Protein AF-A0A397UEA9-F1 (afdb_monomer_lite)

Sequence (212 aa):
MEQSDQQGSHPNKKVDQNKTNSEQIMGIEKKILITALLLIITIARYKSVIKINTNCSELVRIIEQDAEIKGDPNKYKDPTCKLCRKEVDDQQHWMICPENEVSLKEVTEATLNEVEKKTECQMVMVGTYQKKVYETYIAKKLPLMIITEEVKYPTIRLRDAIQYTPLLHNKLMENIRKQIWLKNRAEIKKKEGATPISNQITKPPVEKKKQS

Structure (mmCIF, N/CA/C/O backbone):
data_AF-A0A397UEA9-F1
#
_entry.id   AF-A0A397UEA9-F1
#
loop_
_atom_site.group_PDB
_atom_site.id
_atom_site.type_symbol
_atom_site.label_atom_id
_atom_site.label_alt_id
_atom_site.label_comp_id
_atom_site.label_asym_id
_atom_site.label_entity_id
_atom_site.label_seq_id
_atom_site.pdbx_PDB_ins_code
_atom_site.Cartn_x
_atom_site.Cartn_y
_atom_site.Cartn_z
_atom_site.occupancy
_atom_site.B_iso_or_equiv
_atom_site.auth_seq_id
_atom_site.auth_comp_id
_atom_site.auth_asym_id
_atom_site.auth_atom_id
_atom_site.pdbx_PDB_model_num
ATOM 1 N N . MET A 1 1 ? 31.983 -46.059 -87.970 1.00 41.59 1 MET A N 1
ATOM 2 C CA . MET A 1 1 ? 33.228 -45.458 -87.451 1.00 41.59 1 MET A CA 1
ATOM 3 C C . MET A 1 1 ? 32.997 -43.961 -87.386 1.00 41.59 1 MET A C 1
ATOM 5 O O . MET A 1 1 ? 32.637 -43.415 -88.413 1.00 41.59 1 MET A O 1
ATOM 9 N N . GLU A 1 2 ? 33.048 -43.242 -86.275 1.00 43.94 2 GLU A N 1
ATOM 10 C CA . GLU A 1 2 ? 33.304 -43.525 -84.860 1.00 43.94 2 GLU A CA 1
ATOM 11 C C . GLU A 1 2 ? 32.519 -42.444 -84.091 1.00 43.94 2 GLU A C 1
ATOM 13 O O . GLU A 1 2 ? 32.627 -41.260 -84.405 1.00 43.94 2 GLU A O 1
ATOM 18 N N . GLN A 1 3 ? 31.664 -42.855 -83.151 1.00 46.12 3 GLN A N 1
ATOM 19 C CA . GLN A 1 3 ? 31.036 -41.962 -82.177 1.00 46.12 3 GLN A CA 1
ATOM 20 C C . GLN A 1 3 ? 31.995 -41.861 -80.991 1.00 46.12 3 GLN A C 1
ATOM 22 O O . GLN A 1 3 ? 32.270 -42.864 -80.338 1.00 46.12 3 GLN A O 1
ATOM 27 N N . SER A 1 4 ? 32.535 -40.667 -80.754 1.00 54.81 4 SER A N 1
ATOM 28 C CA . SER A 1 4 ? 33.431 -40.396 -79.631 1.00 54.81 4 SER A CA 1
ATOM 29 C C . SER A 1 4 ? 32.623 -39.900 -78.437 1.00 54.81 4 SER A C 1
ATOM 31 O O . SER A 1 4 ? 32.216 -38.739 -78.383 1.00 54.81 4 SER A O 1
ATOM 33 N N . ASP A 1 5 ? 32.408 -40.802 -77.484 1.00 53.06 5 ASP A N 1
ATOM 34 C CA . ASP A 1 5 ? 31.843 -40.532 -76.167 1.00 53.06 5 ASP A CA 1
ATOM 35 C C . ASP A 1 5 ? 32.794 -39.653 -75.336 1.00 53.06 5 ASP A C 1
ATOM 37 O O . ASP A 1 5 ? 33.881 -40.076 -74.939 1.00 53.06 5 ASP A O 1
ATOM 41 N N . GLN A 1 6 ? 32.380 -38.421 -75.027 1.00 53.88 6 GLN A N 1
ATOM 42 C CA . GLN A 1 6 ? 33.025 -37.594 -74.004 1.00 53.88 6 GLN A CA 1
ATOM 43 C C . GLN A 1 6 ? 32.300 -37.770 -72.665 1.00 53.88 6 GLN A C 1
ATOM 45 O O . GLN A 1 6 ? 31.307 -37.107 -72.368 1.00 53.88 6 GLN A O 1
ATOM 50 N N . GLN A 1 7 ? 32.828 -38.671 -71.833 1.00 50.34 7 GLN A N 1
ATOM 51 C CA . GLN A 1 7 ? 32.475 -38.790 -70.419 1.00 50.34 7 GLN A CA 1
ATOM 52 C C . GLN A 1 7 ? 32.978 -37.565 -69.638 1.00 50.34 7 GLN A C 1
ATOM 54 O O . GLN A 1 7 ? 34.162 -37.432 -69.330 1.00 50.34 7 GLN A O 1
ATOM 59 N N . GLY A 1 8 ? 32.055 -36.670 -69.285 1.00 52.97 8 GLY A N 1
ATOM 60 C CA . GLY A 1 8 ? 32.284 -35.593 -68.326 1.00 52.97 8 GLY A CA 1
ATOM 61 C C . GLY A 1 8 ? 32.380 -36.135 -66.898 1.00 52.97 8 GLY A C 1
ATOM 62 O O . GLY A 1 8 ? 31.377 -36.490 -66.283 1.00 52.97 8 GLY A O 1
ATOM 63 N N . SER A 1 9 ? 33.596 -36.185 -66.358 1.00 60.47 9 SER A N 1
ATOM 64 C CA . SER A 1 9 ? 33.876 -36.481 -64.950 1.00 60.47 9 SER A CA 1
ATOM 65 C C . SER A 1 9 ? 33.345 -35.355 -64.050 1.00 60.47 9 SER A C 1
ATOM 67 O O . SER A 1 9 ? 33.966 -34.297 -63.936 1.00 60.47 9 SER A O 1
ATOM 69 N N . HIS A 1 10 ? 32.220 -35.583 -63.367 1.00 61.12 10 HIS A N 1
ATOM 70 C CA . HIS A 1 10 ? 31.754 -34.705 -62.293 1.00 61.12 10 HIS A CA 1
ATOM 71 C C . HIS A 1 10 ? 32.684 -34.816 -61.068 1.00 61.12 10 HIS A C 1
ATOM 73 O O . HIS A 1 10 ? 32.804 -35.902 -60.494 1.00 61.12 10 HIS A O 1
ATOM 79 N N . PRO A 1 11 ? 33.320 -33.719 -60.610 1.00 60.94 11 PRO A N 1
ATOM 80 C CA . PRO A 1 11 ? 34.104 -33.743 -59.387 1.00 60.94 11 PRO A CA 1
ATOM 81 C C . PRO A 1 11 ? 33.160 -33.938 -58.200 1.00 60.94 11 PRO A C 1
ATOM 83 O O . PRO A 1 11 ? 32.315 -33.092 -57.896 1.00 60.94 11 PRO A O 1
ATOM 86 N N . ASN A 1 12 ? 33.315 -35.076 -57.530 1.00 57.53 12 ASN A N 1
ATOM 87 C CA . ASN A 1 12 ? 32.620 -35.427 -56.302 1.00 57.53 12 ASN A CA 1
ATOM 88 C C . ASN A 1 12 ? 33.094 -34.487 -55.177 1.00 57.53 12 ASN A C 1
ATOM 90 O O . ASN A 1 12 ? 33.999 -34.811 -54.409 1.00 57.53 12 ASN A O 1
ATOM 94 N N . LYS A 1 13 ? 32.515 -33.281 -55.109 1.00 59.28 13 LYS A N 1
ATOM 95 C CA . LYS A 1 13 ? 32.666 -32.335 -53.996 1.00 59.28 13 LYS A CA 1
ATOM 96 C C . LYS A 1 13 ? 31.942 -32.900 -52.768 1.00 59.28 13 LYS A C 1
ATOM 98 O O . LYS A 1 13 ? 30.919 -32.378 -52.336 1.00 59.28 13 LYS A O 1
ATOM 103 N N . LYS A 1 14 ? 32.516 -33.937 -52.153 1.00 58.50 14 LYS A N 1
ATOM 104 C CA . LYS A 1 14 ? 32.340 -34.208 -50.719 1.00 58.50 14 LYS A CA 1
ATOM 105 C C . LYS A 1 14 ? 33.095 -33.123 -49.947 1.00 58.50 14 LYS A C 1
ATOM 107 O O . LYS A 1 14 ? 34.129 -33.374 -49.344 1.00 58.50 14 LYS A O 1
ATOM 112 N N . VAL A 1 15 ? 32.627 -31.883 -50.066 1.00 59.81 15 VAL A N 1
ATOM 113 C CA . VAL A 1 15 ? 33.075 -30.783 -49.214 1.00 59.81 15 VAL A CA 1
ATOM 114 C C . VAL A 1 15 ? 32.528 -31.076 -47.823 1.00 59.81 15 VAL A C 1
ATOM 116 O O . VAL A 1 15 ? 31.327 -31.286 -47.672 1.00 59.81 15 VAL A O 1
ATOM 119 N N . ASP A 1 16 ? 33.446 -31.151 -46.861 1.00 60.69 16 ASP A N 1
ATOM 120 C CA . ASP A 1 16 ? 33.313 -31.431 -45.427 1.00 60.69 16 ASP A CA 1
ATOM 121 C C . ASP A 1 16 ? 31.999 -30.987 -44.759 1.00 60.69 16 ASP A C 1
ATOM 123 O O . ASP A 1 16 ? 31.949 -30.043 -43.968 1.00 60.69 16 ASP A O 1
ATOM 127 N N . GLN A 1 17 ? 30.927 -31.742 -44.989 1.00 58.47 17 GLN A N 1
ATOM 128 C CA . GLN A 1 17 ? 29.632 -31.560 -44.329 1.00 58.47 17 GLN A CA 1
ATOM 129 C C . GLN A 1 17 ? 29.757 -31.706 -42.797 1.00 58.47 17 GLN A C 1
ATOM 131 O O . GLN A 1 17 ? 29.025 -31.082 -42.030 1.00 58.47 17 GLN A O 1
ATOM 136 N N . ASN A 1 18 ? 30.771 -32.450 -42.341 1.00 59.56 18 ASN A N 1
ATOM 137 C CA . ASN A 1 18 ? 31.118 -32.604 -40.929 1.00 59.56 18 ASN A CA 1
ATOM 138 C C . ASN A 1 18 ? 31.675 -31.318 -40.296 1.00 59.56 18 ASN A C 1
ATOM 140 O O . ASN A 1 18 ? 31.461 -31.085 -39.106 1.00 59.56 18 ASN A O 1
ATOM 144 N N . LYS A 1 19 ? 32.356 -30.460 -41.069 1.00 63.75 19 LYS A N 1
ATOM 145 C CA . LYS A 1 19 ? 32.923 -29.207 -40.550 1.00 63.75 19 LYS A CA 1
ATOM 146 C C . LYS A 1 19 ? 31.830 -28.163 -40.312 1.00 63.75 19 LYS A C 1
ATOM 148 O O . LYS A 1 19 ? 31.821 -27.515 -39.270 1.00 63.75 19 LYS A O 1
ATOM 153 N N . THR A 1 20 ? 30.854 -28.082 -41.217 1.00 68.56 20 THR A N 1
ATOM 154 C CA . THR A 1 20 ? 29.714 -27.157 -41.100 1.00 68.56 20 THR A CA 1
ATOM 155 C C . THR A 1 20 ? 28.807 -27.502 -39.915 1.00 68.56 20 THR A C 1
ATOM 157 O O . THR A 1 20 ? 28.346 -26.600 -39.216 1.00 68.56 20 THR A O 1
ATOM 160 N N . ASN A 1 21 ? 28.602 -28.791 -39.625 1.00 73.12 21 ASN A N 1
ATOM 161 C CA . ASN A 1 21 ? 27.789 -29.215 -38.482 1.00 73.12 21 ASN A CA 1
ATOM 162 C C . ASN A 1 21 ? 28.447 -28.865 -37.135 1.00 73.12 21 ASN A C 1
ATOM 164 O O . ASN A 1 21 ? 27.761 -28.426 -36.216 1.00 73.12 21 ASN A O 1
ATOM 168 N N . SER A 1 22 ? 29.773 -28.995 -37.025 1.00 73.31 22 SER A N 1
ATOM 169 C CA . SER A 1 22 ? 30.516 -28.649 -35.802 1.00 73.31 22 SER A CA 1
ATOM 170 C C . SER A 1 22 ? 30.438 -27.151 -35.473 1.00 73.31 22 SER A C 1
ATOM 172 O O . SER A 1 22 ? 30.159 -26.764 -34.337 1.00 73.31 22 SER A O 1
ATOM 174 N N . GLU A 1 23 ? 30.587 -26.286 -36.482 1.00 76.31 23 GLU A N 1
ATOM 175 C CA . GLU A 1 23 ? 30.475 -24.831 -36.308 1.00 76.31 23 GLU A CA 1
ATOM 176 C C . GLU A 1 23 ? 29.053 -24.399 -35.908 1.00 76.31 23 GLU A C 1
ATOM 178 O O . GLU A 1 23 ? 28.882 -23.515 -35.061 1.00 76.31 23 GLU A O 1
ATOM 183 N N . GLN A 1 24 ? 28.025 -25.053 -36.459 1.00 80.31 24 GLN A N 1
ATOM 184 C CA . GLN A 1 24 ? 26.631 -24.806 -36.078 1.00 80.31 24 GLN A CA 1
ATOM 185 C C . GLN A 1 24 ? 26.337 -25.238 -34.635 1.00 80.31 24 GLN A C 1
ATOM 187 O O . GLN A 1 24 ? 25.683 -24.489 -33.903 1.00 80.31 24 GLN A O 1
ATOM 192 N N . ILE A 1 25 ? 26.856 -26.392 -34.203 1.00 80.69 25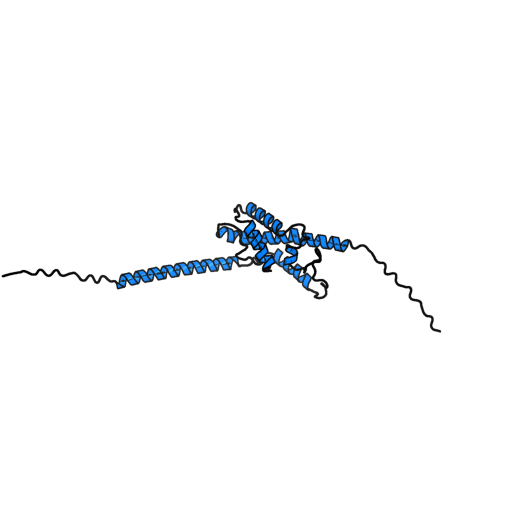 ILE A N 1
ATOM 193 C CA . ILE A 1 25 ? 26.700 -26.892 -32.828 1.00 80.69 25 ILE A CA 1
ATOM 194 C C . ILE A 1 25 ? 27.357 -25.931 -31.828 1.00 80.69 25 ILE A C 1
ATOM 196 O O . ILE A 1 25 ? 26.686 -25.475 -30.900 1.00 80.69 25 ILE A O 1
ATOM 200 N N . MET A 1 26 ? 28.604 -25.509 -32.072 1.00 80.00 26 MET A N 1
ATOM 201 C CA . MET A 1 26 ? 29.284 -24.522 -31.214 1.00 80.00 26 MET A CA 1
ATOM 202 C C . MET A 1 26 ? 28.526 -23.186 -31.140 1.00 80.00 26 MET A C 1
ATOM 204 O O . MET A 1 26 ? 28.483 -22.533 -30.092 1.00 80.00 26 MET A O 1
ATOM 208 N N . GLY A 1 27 ? 27.897 -22.765 -32.242 1.00 86.88 27 GLY A N 1
ATOM 209 C CA . GLY A 1 27 ? 27.059 -21.566 -32.275 1.00 86.88 27 GLY A CA 1
ATOM 210 C C . GLY A 1 27 ? 25.820 -21.667 -31.378 1.00 86.88 27 GLY A C 1
ATOM 211 O O . GLY A 1 27 ? 25.454 -20.686 -30.722 1.00 86.88 27 GLY A O 1
ATOM 212 N N . ILE A 1 28 ? 25.188 -22.842 -31.321 1.00 88.38 28 ILE A N 1
ATOM 213 C CA . ILE A 1 28 ? 24.027 -23.112 -30.460 1.00 88.38 28 ILE A CA 1
ATOM 214 C C . ILE A 1 28 ? 24.453 -23.158 -28.989 1.00 88.38 28 ILE A C 1
ATOM 216 O O . ILE A 1 28 ? 23.845 -22.477 -28.161 1.00 88.38 28 ILE A O 1
ATOM 220 N N . GLU A 1 29 ? 25.533 -23.871 -28.668 1.00 87.06 29 GLU A N 1
ATOM 221 C CA . GLU A 1 29 ? 26.063 -23.971 -27.300 1.00 87.06 29 GLU A CA 1
ATOM 222 C C . GLU A 1 29 ? 26.432 -22.598 -26.729 1.00 87.06 29 GLU A C 1
ATOM 224 O O . GLU A 1 29 ? 26.052 -22.259 -25.604 1.00 87.06 29 GLU A O 1
ATOM 229 N N . LYS A 1 30 ? 27.086 -21.747 -27.532 1.00 89.06 30 LYS A N 1
ATOM 230 C CA . LYS A 1 30 ? 27.430 -20.379 -27.125 1.00 89.06 30 LYS A CA 1
ATOM 231 C C . LYS A 1 30 ? 26.189 -19.533 -26.832 1.00 89.06 30 LYS A C 1
ATOM 233 O O . LYS A 1 30 ? 26.191 -18.769 -25.866 1.00 89.06 30 LYS A O 1
ATOM 238 N N . LYS A 1 31 ? 25.121 -19.665 -27.630 1.00 89.44 31 LYS A N 1
ATOM 239 C CA . LYS A 1 31 ? 23.850 -18.961 -27.380 1.00 89.44 31 LYS A CA 1
ATOM 240 C C . LYS A 1 31 ? 23.198 -19.432 -26.080 1.00 89.44 31 LYS A C 1
ATOM 242 O O . LYS A 1 31 ? 22.802 -18.589 -25.280 1.00 89.44 31 LYS A O 1
ATOM 247 N N . ILE A 1 32 ? 23.153 -20.745 -25.839 1.00 89.12 32 ILE A N 1
ATOM 248 C CA . ILE A 1 32 ? 22.613 -21.325 -24.599 1.00 89.12 32 ILE A CA 1
ATOM 249 C C . ILE A 1 32 ? 23.387 -20.806 -23.381 1.00 89.12 32 ILE A C 1
ATOM 251 O O . ILE A 1 32 ? 22.775 -20.355 -22.411 1.00 89.12 32 ILE A O 1
ATOM 255 N N . LEU A 1 33 ? 24.723 -20.795 -23.450 1.00 88.88 33 LEU A N 1
ATOM 256 C CA . LEU A 1 33 ? 25.578 -20.316 -22.364 1.00 88.88 33 LEU A CA 1
ATOM 257 C C . LEU A 1 33 ? 25.334 -18.831 -22.053 1.00 88.88 33 LEU A C 1
ATOM 259 O O . LEU A 1 33 ? 25.195 -18.460 -20.887 1.00 88.88 33 LEU A O 1
ATOM 263 N N . ILE A 1 34 ? 25.240 -17.982 -23.085 1.00 89.56 34 ILE A N 1
ATOM 264 C CA . ILE A 1 34 ? 24.955 -16.547 -22.923 1.00 89.56 34 ILE A CA 1
ATOM 265 C C . ILE A 1 34 ? 23.585 -16.343 -22.266 1.00 89.56 34 ILE A C 1
ATOM 267 O O . ILE A 1 34 ? 23.472 -15.565 -21.317 1.00 89.56 34 ILE A O 1
ATOM 271 N N . THR A 1 35 ? 22.552 -17.058 -22.718 1.00 87.56 35 THR A N 1
ATOM 272 C CA . THR A 1 35 ? 21.207 -16.967 -22.131 1.00 87.56 35 THR A CA 1
ATOM 273 C C . THR A 1 35 ? 21.195 -17.418 -20.669 1.00 87.56 35 THR A C 1
ATOM 275 O O . THR A 1 35 ? 20.612 -16.731 -19.828 1.00 87.56 35 THR A O 1
ATOM 278 N N . ALA A 1 36 ? 21.882 -18.514 -20.334 1.00 87.00 36 ALA A N 1
ATOM 279 C CA . ALA A 1 36 ? 22.000 -18.993 -18.957 1.00 87.00 36 ALA A CA 1
ATOM 280 C C . ALA A 1 36 ? 22.731 -17.984 -18.052 1.00 87.00 36 ALA A C 1
ATOM 282 O O . ALA A 1 36 ? 22.268 -17.698 -16.948 1.00 87.00 36 ALA A O 1
ATOM 283 N N . LEU A 1 37 ? 23.821 -17.376 -18.533 1.00 88.06 37 LEU A N 1
ATOM 284 C CA . LEU A 1 37 ? 24.551 -16.321 -17.818 1.00 88.06 37 LEU A CA 1
ATOM 285 C C . LEU A 1 37 ? 23.676 -15.093 -17.549 1.00 88.06 37 LEU A C 1
ATOM 287 O O . LEU A 1 37 ? 23.660 -14.584 -16.427 1.00 88.06 37 LEU A O 1
ATOM 291 N N . LEU A 1 38 ? 22.907 -14.639 -18.542 1.00 85.81 38 LEU A N 1
ATOM 292 C CA . LEU A 1 38 ? 21.974 -13.522 -18.371 1.00 85.81 38 LEU A CA 1
ATOM 293 C C . LEU A 1 38 ? 20.873 -13.849 -17.353 1.00 85.81 38 LEU A C 1
ATOM 295 O O . LEU A 1 38 ? 20.526 -12.991 -16.535 1.00 85.81 38 LEU A O 1
ATOM 299 N N . LEU A 1 39 ? 20.369 -15.087 -17.346 1.00 82.38 39 LEU A N 1
ATOM 300 C CA . LEU A 1 39 ? 19.400 -15.555 -16.354 1.00 82.38 39 LEU A CA 1
ATOM 301 C C . LEU A 1 39 ? 20.004 -15.555 -14.941 1.00 82.38 39 LEU A C 1
ATOM 303 O O . LEU A 1 39 ? 19.397 -15.015 -14.017 1.00 82.38 39 LEU A O 1
ATOM 307 N N . ILE A 1 40 ? 21.222 -16.084 -14.773 1.00 79.06 40 ILE A N 1
ATOM 308 C CA . ILE A 1 40 ? 21.933 -16.117 -13.484 1.00 79.06 40 ILE A CA 1
ATOM 309 C C . ILE A 1 40 ? 22.184 -14.698 -12.965 1.00 79.06 40 ILE A C 1
ATOM 311 O O . ILE A 1 40 ? 21.894 -14.417 -11.803 1.00 79.06 40 ILE A O 1
ATOM 315 N N . ILE A 1 41 ? 22.658 -13.782 -13.817 1.00 76.19 41 ILE A N 1
ATOM 316 C CA . ILE A 1 41 ? 22.860 -12.369 -13.454 1.00 76.19 41 ILE A CA 1
ATOM 317 C C . ILE A 1 41 ? 21.533 -11.725 -13.038 1.00 76.19 41 ILE A C 1
ATOM 319 O O . ILE A 1 41 ? 21.491 -10.966 -12.069 1.00 76.19 41 ILE A O 1
ATOM 323 N N . THR A 1 42 ? 20.441 -12.044 -13.734 1.00 71.31 42 THR A N 1
ATOM 324 C CA . THR A 1 42 ? 19.103 -11.528 -13.414 1.00 71.31 42 THR A CA 1
ATOM 325 C C . THR A 1 42 ? 18.622 -12.045 -12.058 1.00 71.31 42 THR A C 1
ATOM 327 O O . THR A 1 42 ? 18.204 -11.243 -11.225 1.00 71.31 42 THR A O 1
ATOM 330 N N . ILE A 1 43 ? 18.769 -13.346 -11.782 1.00 68.75 43 ILE A N 1
ATOM 331 C CA . ILE A 1 43 ? 18.431 -13.962 -10.488 1.00 68.75 43 ILE A CA 1
ATOM 332 C C . ILE A 1 43 ? 19.305 -13.395 -9.361 1.00 68.75 43 ILE A C 1
ATOM 334 O O . ILE A 1 43 ? 18.795 -13.096 -8.282 1.00 68.75 43 ILE A O 1
ATOM 338 N N . ALA A 1 44 ? 20.607 -13.210 -9.592 1.00 67.25 44 ALA A N 1
ATOM 339 C CA . ALA A 1 44 ? 21.530 -12.642 -8.610 1.00 67.25 44 ALA A CA 1
ATOM 340 C C . ALA A 1 44 ? 21.177 -11.185 -8.274 1.00 67.25 44 ALA A C 1
ATOM 342 O O . ALA A 1 44 ? 21.120 -10.820 -7.098 1.00 67.25 44 ALA A O 1
ATOM 343 N N . ARG A 1 45 ? 20.852 -10.372 -9.290 1.00 66.12 45 ARG A N 1
ATOM 344 C CA . ARG A 1 45 ? 20.322 -9.013 -9.095 1.00 66.12 45 ARG A CA 1
ATOM 345 C C . ARG A 1 45 ? 19.014 -9.049 -8.310 1.00 66.12 45 ARG A C 1
ATOM 347 O O . ARG A 1 45 ? 18.880 -8.295 -7.352 1.00 66.12 45 ARG A O 1
ATOM 354 N N . TYR A 1 46 ? 18.114 -9.981 -8.626 1.00 61.06 46 TYR A N 1
ATOM 355 C CA . TYR A 1 46 ? 16.863 -10.166 -7.890 1.00 61.06 46 TYR A CA 1
ATOM 356 C C . TYR A 1 46 ? 17.092 -10.486 -6.410 1.00 61.06 46 TYR A C 1
ATOM 358 O O . TYR A 1 46 ? 16.567 -9.801 -5.537 1.00 61.06 46 TYR A O 1
ATOM 366 N N . LYS A 1 47 ? 17.956 -11.462 -6.109 1.00 55.56 47 LYS A N 1
ATOM 367 C CA . LYS A 1 47 ? 18.311 -11.824 -4.728 1.00 55.56 47 LYS A CA 1
ATOM 368 C C . LYS A 1 47 ? 18.983 -10.677 -3.972 1.00 55.56 47 LYS A C 1
ATOM 370 O O . LYS A 1 47 ? 18.766 -10.547 -2.774 1.00 55.56 47 LYS A O 1
ATOM 375 N N . SER A 1 48 ? 19.762 -9.835 -4.654 1.00 48.16 48 SER A N 1
ATOM 376 C CA . SER A 1 48 ? 20.379 -8.654 -4.035 1.00 48.16 48 SER A CA 1
ATOM 377 C C . SER A 1 48 ? 19.365 -7.551 -3.696 1.00 48.16 48 SER A C 1
ATOM 379 O O . SER A 1 48 ? 19.553 -6.842 -2.714 1.00 48.16 48 SER A O 1
ATOM 381 N N . VAL A 1 49 ? 18.264 -7.455 -4.452 1.00 50.03 49 VAL A N 1
ATOM 382 C CA . VAL A 1 49 ? 17.146 -6.529 -4.191 1.00 50.03 49 VAL A CA 1
ATOM 383 C C . VAL A 1 49 ? 16.236 -7.057 -3.073 1.00 50.03 49 VAL A C 1
ATOM 385 O O . VAL A 1 49 ? 15.719 -6.270 -2.288 1.00 50.03 49 VAL A O 1
ATOM 388 N N . ILE A 1 50 ? 16.124 -8.383 -2.916 1.00 47.16 50 ILE A N 1
ATOM 389 C CA . ILE A 1 50 ? 15.491 -9.042 -1.753 1.00 47.16 50 ILE A CA 1
ATOM 390 C C . ILE A 1 50 ? 16.503 -9.207 -0.594 1.00 47.16 50 ILE A C 1
ATOM 392 O O . ILE A 1 50 ? 16.362 -10.069 0.270 1.00 47.16 50 ILE A O 1
ATOM 396 N N . LYS A 1 51 ? 17.539 -8.364 -0.497 1.00 45.50 51 LYS A N 1
ATOM 397 C CA . LYS A 1 51 ? 18.066 -8.039 0.834 1.00 45.50 51 LYS A CA 1
ATOM 398 C C . LYS A 1 51 ? 17.084 -7.047 1.431 1.00 45.50 51 LYS A C 1
ATOM 400 O O . LYS A 1 51 ? 17.194 -5.843 1.220 1.00 45.50 51 LYS A O 1
ATOM 405 N N . ILE A 1 52 ? 16.090 -7.603 2.127 1.00 49.28 52 ILE A N 1
ATOM 406 C CA . ILE A 1 52 ? 15.222 -6.885 3.060 1.00 49.28 52 ILE A CA 1
ATOM 407 C C . ILE A 1 52 ? 16.109 -5.869 3.771 1.00 49.28 52 ILE A C 1
ATOM 409 O O . ILE A 1 52 ? 17.135 -6.236 4.345 1.00 49.28 52 ILE A O 1
ATOM 413 N N . ASN A 1 53 ? 15.766 -4.591 3.641 1.00 45.81 53 ASN A N 1
ATOM 414 C CA . ASN A 1 53 ? 16.474 -3.500 4.283 1.00 45.81 53 ASN A CA 1
ATOM 415 C C . ASN A 1 53 ? 16.240 -3.608 5.798 1.00 45.81 53 ASN A C 1
ATOM 417 O O . ASN A 1 53 ? 15.408 -2.913 6.374 1.00 45.81 53 ASN A O 1
ATOM 421 N N . THR A 1 54 ? 16.957 -4.532 6.440 1.00 45.56 54 THR A N 1
ATOM 422 C CA . THR A 1 54 ? 16.933 -4.799 7.882 1.00 45.56 54 THR A CA 1
ATOM 423 C C . THR A 1 54 ? 17.533 -3.652 8.695 1.00 45.56 54 THR A C 1
ATOM 425 O O . THR A 1 54 ? 17.522 -3.709 9.916 1.00 45.56 54 THR A O 1
ATOM 428 N N . ASN A 1 55 ? 18.021 -2.591 8.041 1.00 46.19 55 ASN A N 1
ATOM 429 C CA . ASN A 1 55 ? 18.540 -1.389 8.692 1.00 46.19 55 ASN A CA 1
ATOM 430 C C . ASN A 1 55 ? 17.484 -0.292 8.877 1.00 46.19 55 ASN A C 1
ATOM 432 O O . ASN A 1 55 ? 17.825 0.834 9.239 1.00 46.19 55 ASN A O 1
ATOM 436 N N . CYS A 1 56 ? 16.199 -0.581 8.653 1.00 53.22 56 CYS A N 1
ATOM 437 C CA . CYS A 1 56 ? 15.159 0.349 9.067 1.00 53.22 56 CYS A CA 1
ATOM 438 C C . CYS A 1 56 ? 14.979 0.235 10.588 1.00 53.22 56 CYS A C 1
ATOM 440 O O . CYS A 1 56 ? 14.226 -0.601 11.079 1.00 53.22 56 CYS A O 1
ATOM 442 N N . SER A 1 57 ? 15.679 1.077 11.347 1.00 57.72 57 SER A N 1
ATOM 443 C CA . SER A 1 57 ? 15.495 1.204 12.799 1.00 57.72 57 SER A CA 1
ATOM 444 C C . SER A 1 57 ? 14.033 1.491 13.184 1.00 57.72 57 SER A C 1
ATOM 446 O O . SER A 1 57 ? 13.596 1.099 14.261 1.00 57.72 57 SER A O 1
ATOM 448 N N . GLU A 1 58 ? 13.241 2.097 12.289 1.00 58.69 58 GLU A N 1
ATOM 449 C CA . GLU A 1 58 ? 11.783 2.219 12.438 1.00 58.69 58 GLU A CA 1
ATOM 450 C C . GLU A 1 58 ? 11.060 0.859 12.406 1.00 58.69 58 GLU A C 1
ATOM 452 O O . GLU A 1 58 ? 10.149 0.661 13.204 1.00 58.69 58 GLU A O 1
ATOM 457 N N . LEU A 1 59 ? 11.470 -0.101 11.562 1.00 55.31 59 LEU A N 1
ATOM 458 C CA . LEU A 1 59 ? 10.861 -1.442 11.522 1.00 55.31 59 LEU A CA 1
ATOM 459 C C . LEU A 1 59 ? 11.103 -2.212 12.822 1.00 55.31 59 LEU A C 1
ATOM 461 O O . LEU A 1 59 ? 10.180 -2.842 13.329 1.00 55.31 59 LEU A O 1
ATOM 465 N N . VAL A 1 60 ? 12.310 -2.120 13.388 1.00 57.75 60 VAL A N 1
ATOM 466 C CA . VAL A 1 60 ? 12.628 -2.736 14.688 1.00 57.75 60 VAL A CA 1
ATOM 467 C C . VAL A 1 60 ? 11.730 -2.157 15.784 1.00 57.75 60 VAL A C 1
ATOM 469 O O . VAL A 1 60 ? 11.104 -2.916 16.516 1.00 57.75 60 VAL A O 1
ATOM 472 N N . ARG A 1 61 ? 11.548 -0.829 15.821 1.00 61.81 61 ARG A N 1
ATOM 473 C CA . ARG A 1 61 ? 10.664 -0.174 16.803 1.00 61.81 61 ARG A CA 1
ATOM 474 C C . ARG A 1 61 ? 9.184 -0.523 16.624 1.00 61.81 61 ARG A C 1
ATOM 476 O O . ARG A 1 61 ? 8.469 -0.607 17.616 1.00 61.81 61 ARG A O 1
ATOM 483 N N . ILE A 1 62 ? 8.714 -0.716 15.388 1.00 58.75 62 ILE A N 1
ATOM 484 C CA . ILE A 1 62 ? 7.335 -1.159 15.111 1.00 58.75 62 ILE A CA 1
ATOM 485 C C . ILE A 1 62 ? 7.132 -2.595 15.612 1.00 58.75 62 ILE A C 1
ATOM 487 O O . ILE A 1 62 ? 6.151 -2.869 16.299 1.00 58.75 62 ILE A O 1
ATOM 491 N N . ILE A 1 63 ? 8.085 -3.491 15.334 1.00 56.25 63 ILE A N 1
ATOM 492 C CA . ILE A 1 63 ? 8.049 -4.883 15.805 1.00 56.25 63 ILE A CA 1
ATOM 493 C C . ILE A 1 63 ? 8.096 -4.945 17.340 1.00 56.25 63 ILE A C 1
ATOM 495 O O . ILE A 1 63 ? 7.361 -5.727 17.938 1.00 56.25 63 ILE A O 1
ATOM 499 N N . GLU A 1 64 ? 8.913 -4.112 17.987 1.00 56.50 64 GLU A N 1
ATOM 500 C CA . GLU A 1 64 ? 9.007 -4.030 19.452 1.00 56.50 64 GLU A CA 1
ATOM 501 C C . GLU A 1 64 ? 7.717 -3.496 20.096 1.00 56.50 64 GLU A C 1
ATOM 503 O O . GLU A 1 64 ? 7.262 -4.052 21.096 1.00 56.50 64 GLU A O 1
ATOM 508 N N . GLN A 1 65 ? 7.070 -2.486 19.499 1.00 59.31 65 GLN A N 1
ATOM 509 C CA . GLN A 1 65 ? 5.771 -1.985 19.974 1.00 59.31 65 GLN A CA 1
ATOM 510 C C . GLN A 1 65 ? 4.655 -3.032 19.844 1.00 59.31 65 GLN A C 1
ATOM 512 O O . GLN A 1 65 ? 3.820 -3.150 20.742 1.00 59.31 65 GLN A O 1
ATOM 517 N N . ASP A 1 66 ? 4.657 -3.828 18.773 1.00 52.44 66 ASP A N 1
ATOM 518 C CA . ASP A 1 66 ? 3.723 -4.949 18.612 1.00 52.44 66 ASP A CA 1
ATOM 519 C C . ASP A 1 66 ? 4.065 -6.141 19.527 1.00 52.44 66 ASP A C 1
ATOM 521 O O . ASP A 1 66 ? 3.177 -6.908 19.912 1.00 52.44 66 ASP A O 1
ATOM 525 N N . ALA A 1 67 ? 5.331 -6.307 19.921 1.00 51.75 67 ALA A N 1
ATOM 526 C CA . ALA A 1 67 ? 5.756 -7.335 20.870 1.00 51.75 67 ALA A CA 1
ATOM 527 C C . ALA A 1 67 ? 5.349 -7.000 22.317 1.00 51.75 67 ALA A C 1
ATOM 529 O O . ALA A 1 67 ? 4.865 -7.887 23.023 1.00 51.75 67 ALA A O 1
ATOM 530 N N . GLU A 1 68 ? 5.429 -5.732 22.741 1.00 51.56 68 GLU A N 1
ATOM 531 C CA . GLU A 1 68 ? 4.883 -5.279 24.036 1.00 51.56 68 GLU A CA 1
ATOM 532 C C . GLU A 1 68 ? 3.359 -5.488 24.140 1.00 51.56 68 GLU A C 1
ATOM 534 O O . GLU A 1 68 ? 2.816 -5.678 25.233 1.00 51.56 68 GLU A O 1
ATOM 539 N N . ILE A 1 69 ? 2.654 -5.520 23.004 1.00 51.50 69 ILE A N 1
ATOM 540 C CA . ILE A 1 69 ? 1.215 -5.806 22.933 1.00 51.50 69 ILE A CA 1
ATOM 541 C C . ILE A 1 69 ? 0.897 -7.294 23.200 1.00 51.50 69 ILE A C 1
ATOM 543 O O . ILE A 1 69 ? -0.199 -7.593 23.676 1.00 51.50 69 ILE A O 1
ATOM 547 N N . LYS A 1 70 ? 1.837 -8.226 22.978 1.00 46.75 70 LYS A N 1
ATOM 548 C CA . LYS A 1 70 ? 1.610 -9.688 23.069 1.00 46.75 70 LYS A CA 1
ATOM 549 C C . LYS A 1 70 ? 1.883 -10.323 24.442 1.00 46.75 70 LYS A C 1
ATOM 551 O O . LYS A 1 70 ? 1.730 -11.532 24.580 1.00 46.75 70 LYS A O 1
ATOM 556 N N . GLY A 1 71 ? 2.265 -9.545 25.456 1.00 39.53 71 GLY A N 1
ATOM 557 C CA . GLY A 1 71 ? 2.723 -10.077 26.750 1.00 39.53 71 GLY A CA 1
ATOM 558 C C . GLY A 1 71 ? 1.660 -10.696 27.671 1.00 39.53 71 GLY A C 1
ATOM 559 O O . GLY A 1 71 ? 2.031 -11.308 28.666 1.00 39.53 71 GLY A O 1
ATOM 560 N N . ASP A 1 72 ? 0.362 -10.564 27.384 1.00 50.22 72 ASP A N 1
ATOM 561 C CA . ASP A 1 72 ? -0.688 -11.152 28.226 1.00 50.22 72 ASP A CA 1
ATOM 562 C C . ASP A 1 72 ? -1.898 -11.604 27.378 1.00 50.22 72 ASP A C 1
ATOM 564 O O . ASP A 1 72 ? -2.660 -10.758 26.894 1.00 50.22 72 ASP A O 1
ATOM 568 N N . PRO A 1 73 ? -2.098 -12.923 27.177 1.00 54.00 73 PRO A N 1
ATOM 569 C CA . PRO A 1 73 ? -3.206 -13.457 26.385 1.00 54.00 73 PRO A CA 1
ATOM 570 C C . PRO A 1 73 ? -4.591 -13.160 26.987 1.00 54.00 73 PRO A C 1
ATOM 572 O O . PRO A 1 73 ? -5.583 -13.239 26.268 1.00 54.00 73 PRO A O 1
ATOM 575 N N . ASN A 1 74 ? -4.679 -12.759 28.263 1.00 55.84 74 ASN A N 1
ATOM 576 C CA . ASN A 1 74 ? -5.934 -12.353 28.909 1.00 55.84 74 ASN A CA 1
ATOM 577 C C . ASN A 1 74 ? -6.211 -10.842 28.828 1.00 55.84 74 ASN A C 1
ATOM 579 O O . ASN A 1 74 ? -7.278 -10.386 29.255 1.00 55.84 74 ASN A O 1
ATOM 583 N N . LYS A 1 75 ? -5.277 -10.046 28.289 1.00 57.91 75 LYS A N 1
ATOM 584 C CA . LYS A 1 75 ? -5.383 -8.578 28.251 1.00 57.91 75 LYS A CA 1
ATOM 585 C C . LYS A 1 75 ? -6.360 -8.067 27.191 1.00 57.91 75 LYS A C 1
ATOM 587 O O . LYS A 1 75 ? -6.896 -6.971 27.341 1.00 57.91 75 LYS A O 1
ATOM 592 N N . TYR A 1 76 ? -6.648 -8.868 26.167 1.00 57.75 76 TYR A N 1
ATOM 593 C CA . TYR A 1 76 ? -7.603 -8.541 25.106 1.00 57.75 76 TYR A CA 1
ATOM 594 C C . TYR A 1 76 ? -8.816 -9.469 25.183 1.00 57.75 76 TYR A C 1
ATOM 596 O O . TYR A 1 76 ? -8.942 -10.425 24.427 1.00 57.75 76 TYR A O 1
ATOM 604 N N . LYS A 1 77 ? -9.717 -9.186 26.132 1.00 62.78 77 LYS A N 1
ATOM 605 C CA . LYS A 1 77 ? -10.997 -9.907 26.264 1.00 62.78 77 LYS A CA 1
ATOM 606 C C . LYS A 1 77 ? -11.928 -9.704 2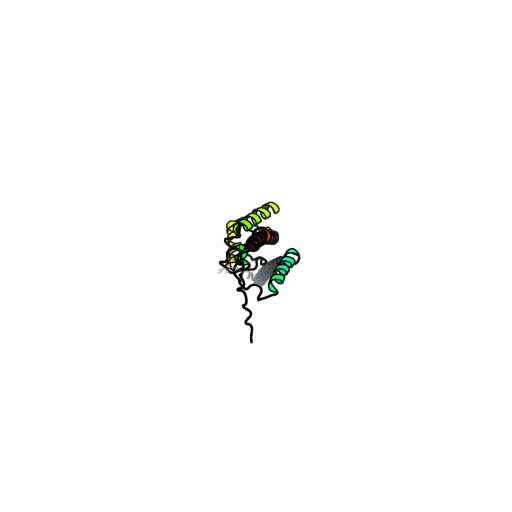5.068 1.00 62.78 77 LYS A C 1
ATOM 608 O O . LYS A 1 77 ? -12.811 -10.524 24.852 1.00 62.78 77 LYS A O 1
ATOM 613 N N . ASP A 1 78 ? -11.740 -8.614 24.330 1.00 72.31 78 ASP A N 1
ATOM 614 C CA . ASP A 1 78 ? -12.517 -8.282 23.147 1.00 72.31 78 ASP A CA 1
ATOM 615 C C . ASP A 1 78 ? -11.562 -8.125 21.954 1.00 72.31 78 ASP A C 1
ATOM 617 O O . ASP A 1 78 ? -10.766 -7.179 21.944 1.00 72.31 78 ASP A O 1
ATOM 621 N N . PRO A 1 79 ? -11.589 -9.051 20.980 1.00 84.25 79 PRO A N 1
ATOM 622 C CA . PRO A 1 79 ? -10.789 -8.941 19.774 1.00 84.25 79 PRO A CA 1
ATOM 623 C C . PRO A 1 79 ? -11.405 -7.960 18.774 1.00 84.25 79 PRO A C 1
ATOM 625 O O . PRO A 1 79 ? -10.899 -7.876 17.667 1.00 84.25 79 PRO A O 1
ATOM 628 N N . THR A 1 80 ? -12.502 -7.271 19.095 1.00 91.12 80 THR A N 1
ATOM 629 C CA . THR A 1 80 ? -13.194 -6.371 18.169 1.00 91.12 80 THR A CA 1
ATOM 630 C C . THR A 1 80 ? -12.503 -5.011 18.091 1.00 91.12 80 THR A C 1
ATOM 632 O O . THR A 1 80 ? -12.025 -4.465 19.088 1.00 91.12 80 THR A O 1
ATOM 635 N N . CYS A 1 81 ? -12.485 -4.419 16.899 1.00 91.56 81 CYS A N 1
ATOM 636 C CA . CYS A 1 81 ? -11.888 -3.123 16.656 1.00 91.56 81 CYS A CA 1
ATOM 637 C C . CYS A 1 81 ? -12.496 -2.042 17.543 1.00 91.56 81 CYS A C 1
ATOM 639 O O . CYS A 1 81 ? -13.697 -1.773 17.506 1.00 91.56 81 CYS A O 1
ATOM 641 N N . LYS A 1 82 ? -11.641 -1.348 18.294 1.00 90.56 82 LYS A N 1
ATOM 642 C CA . LYS A 1 82 ? -12.072 -0.309 19.240 1.00 90.56 82 LYS A CA 1
ATOM 643 C C . LYS A 1 82 ? -12.693 0.922 18.579 1.00 90.56 82 LYS A C 1
ATOM 645 O O . LYS A 1 82 ? -13.392 1.679 19.253 1.00 90.56 82 LYS A O 1
ATOM 650 N N . LEU A 1 83 ? -12.435 1.133 17.287 1.00 91.06 83 LEU A N 1
ATOM 651 C CA . LEU A 1 83 ? -13.038 2.221 16.522 1.00 91.06 83 LEU A CA 1
ATOM 652 C C . LEU A 1 83 ? -14.447 1.873 16.054 1.00 91.06 83 LEU A C 1
ATOM 654 O O . LEU A 1 83 ? -15.393 2.540 16.465 1.00 91.06 83 LEU A O 1
ATOM 658 N N . CYS A 1 84 ? -14.582 0.840 15.217 1.00 93.81 84 CYS A N 1
ATOM 659 C CA . CYS A 1 84 ? -15.856 0.520 14.571 1.00 93.81 84 CYS A CA 1
ATOM 660 C C . CYS A 1 84 ? -16.733 -0.444 15.374 1.00 93.81 84 CYS A C 1
ATOM 662 O O . CYS A 1 84 ? -17.941 -0.476 15.155 1.00 93.81 84 CYS A O 1
ATOM 664 N N . ARG A 1 85 ? -16.142 -1.228 16.288 1.00 92.69 85 ARG A N 1
ATOM 665 C CA . ARG A 1 85 ? -16.796 -2.278 17.087 1.00 92.69 85 ARG A CA 1
ATOM 666 C C . ARG A 1 85 ? -17.538 -3.340 16.258 1.00 92.69 85 ARG A C 1
ATOM 668 O O . ARG A 1 85 ? -18.508 -3.916 16.7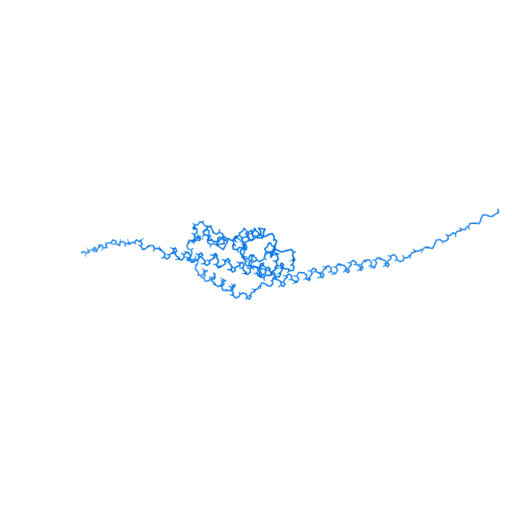40 1.00 92.69 85 ARG A O 1
ATOM 675 N N . LYS A 1 86 ? -17.116 -3.574 15.010 1.00 93.62 86 LYS A N 1
ATOM 676 C CA . LYS A 1 86 ? -17.788 -4.484 14.059 1.00 93.62 86 LYS A CA 1
ATOM 677 C C . LYS A 1 86 ? -16.945 -5.686 13.645 1.00 93.62 86 LYS A C 1
ATOM 679 O O . LYS A 1 86 ? -17.487 -6.772 13.489 1.00 93.62 86 LYS A O 1
ATOM 684 N N . GLU A 1 87 ? -15.646 -5.495 13.444 1.00 93.69 87 GLU A N 1
ATOM 685 C CA . GLU A 1 87 ? -14.736 -6.535 12.949 1.00 93.69 87 GLU A CA 1
ATOM 686 C C . GLU A 1 87 ? -13.588 -6.778 13.925 1.00 93.69 87 GLU A C 1
ATOM 688 O O . GLU A 1 87 ? -13.414 -6.023 14.878 1.00 93.69 87 GLU A O 1
ATOM 693 N N . VAL A 1 88 ? -12.798 -7.823 13.681 1.00 91.94 88 VAL A N 1
ATOM 694 C CA . VAL A 1 88 ? -11.608 -8.143 14.475 1.00 91.94 88 VAL A CA 1
ATOM 695 C C . VAL A 1 88 ? -10.556 -7.030 14.342 1.00 91.94 88 VAL A C 1
ATOM 697 O O . VAL A 1 88 ? -10.311 -6.516 13.255 1.00 91.94 88 VAL A O 1
ATOM 700 N N . ASP A 1 89 ? -9.931 -6.659 15.456 1.00 88.25 89 ASP A N 1
ATOM 701 C CA . ASP A 1 89 ? -8.866 -5.664 15.592 1.00 88.25 89 ASP A CA 1
ATOM 702 C C . ASP A 1 89 ? -7.529 -6.245 15.106 1.00 88.25 89 ASP A C 1
ATOM 704 O O . ASP A 1 89 ? -6.617 -6.513 15.889 1.00 88.25 89 ASP A O 1
ATOM 708 N N . ASP A 1 90 ? -7.438 -6.505 13.801 1.00 88.81 90 ASP A N 1
ATOM 709 C CA . ASP A 1 90 ? -6.228 -6.995 13.143 1.00 88.81 90 ASP A CA 1
ATOM 710 C C . ASP A 1 90 ? -5.586 -5.951 12.213 1.00 88.81 90 ASP A C 1
ATOM 712 O O . ASP A 1 90 ? -6.122 -4.869 11.948 1.00 88.81 90 ASP A O 1
ATOM 716 N N . GLN A 1 91 ? -4.388 -6.278 11.717 1.00 86.19 91 GLN A N 1
ATOM 717 C CA . GLN A 1 91 ? -3.607 -5.380 10.869 1.00 86.19 91 GLN A CA 1
ATOM 718 C C . GLN A 1 91 ? -4.347 -4.991 9.586 1.00 86.19 91 GLN A C 1
ATOM 720 O O . GLN A 1 91 ? -4.227 -3.852 9.127 1.00 86.19 91 GLN A O 1
ATOM 725 N N . GLN A 1 92 ? -5.082 -5.929 8.990 1.00 92.25 92 GLN A N 1
ATOM 726 C CA . GLN A 1 92 ? -5.813 -5.686 7.756 1.00 92.25 92 GLN A CA 1
ATOM 727 C C . GLN A 1 92 ? -6.975 -4.738 8.018 1.00 92.25 92 GLN A C 1
ATOM 729 O O . GLN A 1 92 ? -7.082 -3.714 7.340 1.00 92.25 92 GLN A O 1
ATOM 734 N N . HIS A 1 93 ? -7.779 -5.031 9.040 1.00 94.19 93 HIS A N 1
ATOM 735 C CA . HIS A 1 93 ? -8.906 -4.206 9.432 1.00 94.19 93 HIS A CA 1
ATOM 736 C C . HIS A 1 93 ? -8.471 -2.776 9.757 1.00 94.19 93 HIS A C 1
ATOM 738 O O . HIS A 1 93 ? -9.098 -1.830 9.290 1.00 94.19 93 HIS A O 1
ATOM 744 N N . TRP A 1 94 ? -7.352 -2.575 10.461 1.00 90.81 94 TRP A N 1
ATOM 745 C CA . TRP A 1 94 ? -6.857 -1.226 10.761 1.00 90.81 94 TRP A CA 1
ATOM 746 C C . TRP A 1 94 ? -6.656 -0.351 9.527 1.00 90.81 94 TRP A C 1
ATOM 748 O O . TRP A 1 94 ? -6.943 0.844 9.574 1.00 90.81 94 TRP A O 1
ATOM 758 N N . MET A 1 95 ? -6.201 -0.927 8.415 1.00 94.25 95 MET A N 1
ATOM 759 C CA . MET A 1 95 ? -5.979 -0.174 7.180 1.00 94.25 95 MET A CA 1
ATOM 760 C C . MET A 1 95 ? -7.282 0.189 6.456 1.00 94.25 95 MET A C 1
ATOM 762 O O . MET A 1 95 ? -7.305 1.171 5.715 1.00 94.25 95 MET A O 1
ATOM 766 N N . ILE A 1 96 ? -8.355 -0.581 6.656 1.00 96.62 96 ILE A N 1
ATOM 767 C CA . ILE A 1 96 ? -9.619 -0.444 5.909 1.00 96.62 96 ILE A CA 1
ATOM 768 C C . ILE A 1 96 ? -10.846 -0.185 6.788 1.00 96.62 96 ILE A C 1
ATOM 77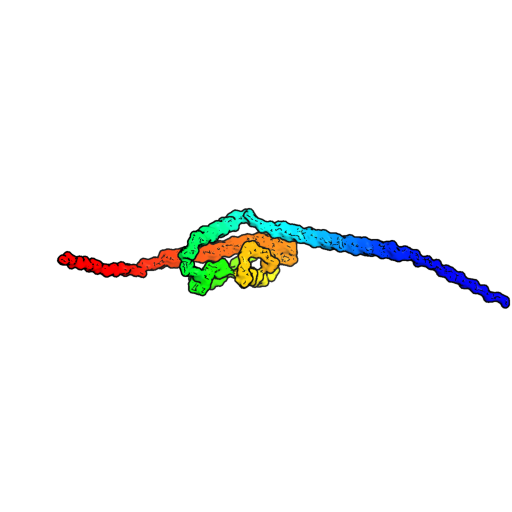0 O O . ILE A 1 96 ? -11.970 -0.234 6.294 1.00 96.62 96 ILE A O 1
ATOM 774 N N . CYS A 1 97 ? -10.649 0.086 8.076 1.00 96.38 97 CYS A N 1
ATOM 775 C CA . CYS A 1 97 ? -11.729 0.356 9.009 1.00 96.38 97 CYS A CA 1
ATOM 776 C C . CYS A 1 97 ? -12.592 1.518 8.481 1.00 96.38 97 CYS A C 1
ATOM 778 O O . CYS A 1 97 ? -12.048 2.563 8.114 1.00 96.38 97 CYS A O 1
ATOM 780 N N . PRO A 1 98 ? -13.929 1.370 8.444 1.00 96.06 98 PRO A N 1
ATOM 781 C CA . PRO A 1 98 ? -14.820 2.396 7.900 1.00 96.06 98 PRO A CA 1
ATOM 782 C C . PRO A 1 98 ? -14.836 3.687 8.730 1.00 96.06 98 PRO A C 1
ATOM 784 O O . PRO A 1 98 ? -15.278 4.716 8.238 1.00 96.06 98 PRO A O 1
ATOM 787 N N . GLU A 1 99 ? -14.352 3.633 9.973 1.00 95.75 99 GLU A N 1
ATOM 788 C CA . GLU A 1 99 ? -14.220 4.793 10.861 1.00 95.75 99 GLU A CA 1
ATOM 789 C C . GLU A 1 99 ? -12.874 5.519 10.690 1.00 95.75 99 GLU A C 1
ATOM 791 O O . GLU A 1 99 ? -12.590 6.457 11.430 1.00 95.75 99 GLU A O 1
ATOM 796 N N . ASN A 1 100 ? -12.015 5.083 9.761 1.00 96.00 100 ASN A N 1
ATOM 797 C CA . ASN A 1 100 ? -10.771 5.787 9.467 1.00 96.00 100 ASN A CA 1
ATOM 798 C C . ASN A 1 100 ? -11.074 7.162 8.856 1.00 96.00 100 ASN A C 1
ATOM 800 O O . ASN A 1 100 ? -11.807 7.259 7.876 1.00 96.00 100 ASN A O 1
ATOM 804 N N . GLU A 1 101 ? -10.429 8.211 9.373 1.00 95.62 101 GLU A N 1
ATOM 805 C CA . GLU A 1 101 ? -10.531 9.570 8.814 1.00 95.62 101 GLU A CA 1
ATOM 806 C C . GLU A 1 101 ? -10.024 9.641 7.363 1.00 95.62 101 GLU A C 1
ATOM 808 O O . GLU A 1 101 ? -10.520 10.430 6.566 1.00 95.62 101 GLU A O 1
ATOM 813 N N . VAL A 1 102 ? -9.024 8.819 7.028 1.00 97.19 102 VAL A N 1
ATOM 814 C CA . VAL A 1 102 ? -8.424 8.736 5.692 1.00 97.19 102 VAL A CA 1
ATOM 815 C C . VAL A 1 102 ? -8.405 7.279 5.246 1.00 97.19 102 VAL A C 1
ATOM 817 O O . VAL A 1 102 ? -7.965 6.391 5.981 1.00 97.19 102 VAL A O 1
ATOM 820 N N . SER A 1 103 ? -8.853 7.024 4.022 1.00 97.25 103 SER A N 1
ATOM 821 C CA . SER A 1 103 ? -8.871 5.686 3.436 1.00 97.25 103 SER A CA 1
ATOM 822 C C . SER A 1 103 ? -7.480 5.228 2.984 1.00 97.25 103 SER A C 1
ATOM 824 O O . SER A 1 103 ? -6.620 6.021 2.592 1.00 97.25 103 SER A O 1
ATOM 826 N N . LEU A 1 104 ? -7.271 3.906 2.925 1.00 96.81 104 LEU A N 1
ATOM 827 C CA . LEU A 1 104 ? -6.057 3.321 2.339 1.00 96.81 104 LEU A CA 1
ATOM 828 C C . LEU A 1 104 ? -5.808 3.812 0.904 1.00 96.81 104 LEU A C 1
ATOM 830 O O . LEU A 1 104 ? -4.657 3.997 0.501 1.00 96.81 104 LEU A O 1
ATOM 834 N N . LYS A 1 105 ? -6.878 4.039 0.133 1.00 97.38 105 LYS A N 1
ATOM 835 C CA . LYS A 1 105 ? -6.796 4.550 -1.239 1.00 97.38 105 LYS A CA 1
ATOM 836 C C . LYS A 1 105 ? -6.174 5.948 -1.268 1.00 97.38 105 LYS A C 1
ATOM 838 O O . LYS A 1 105 ? -5.225 6.156 -2.022 1.00 97.38 105 LYS A O 1
ATOM 843 N N . GLU A 1 106 ? -6.664 6.858 -0.428 1.00 97.81 106 GLU A N 1
ATOM 844 C CA . GLU A 1 106 ? -6.163 8.236 -0.322 1.00 97.81 106 GLU A CA 1
ATOM 845 C C . GLU A 1 106 ? -4.712 8.272 0.162 1.00 97.81 106 GLU A C 1
ATOM 847 O O . GLU A 1 106 ? -3.881 8.953 -0.438 1.00 97.81 106 GLU A O 1
ATOM 852 N N . VAL A 1 107 ? -4.369 7.474 1.182 1.00 98.00 107 VAL A N 1
ATOM 853 C CA . VAL A 1 107 ? -2.981 7.363 1.659 1.00 98.00 107 VAL A CA 1
ATOM 854 C C . VAL A 1 107 ? -2.059 6.845 0.554 1.00 98.00 107 VAL A C 1
ATOM 856 O O . VAL A 1 107 ? -0.955 7.365 0.370 1.00 98.00 107 VAL A O 1
ATOM 859 N N . THR A 1 108 ? -2.507 5.844 -0.208 1.00 97.75 108 THR A N 1
ATOM 860 C CA . THR A 1 108 ? -1.737 5.295 -1.332 1.00 97.75 108 THR A CA 1
ATOM 861 C C . THR A 1 108 ? -1.534 6.347 -2.418 1.00 97.75 108 THR A C 1
ATOM 863 O O . THR A 1 108 ? -0.413 6.527 -2.883 1.00 97.75 108 THR A O 1
ATOM 866 N N . GLU A 1 109 ? -2.581 7.083 -2.787 1.00 97.62 109 GLU A N 1
ATOM 867 C CA . GLU A 1 109 ? -2.515 8.138 -3.804 1.00 97.62 109 GLU A CA 1
ATOM 868 C C . GLU A 1 109 ? -1.571 9.273 -3.409 1.00 97.62 109 GLU A C 1
ATOM 870 O O . GLU A 1 109 ? -0.684 9.645 -4.177 1.00 97.62 109 GLU A O 1
ATOM 875 N N . ALA A 1 110 ? -1.710 9.776 -2.180 1.00 97.38 110 ALA A N 1
ATOM 876 C CA . ALA A 1 110 ? -0.846 10.820 -1.646 1.00 97.38 110 ALA A CA 1
ATOM 877 C C . ALA A 1 110 ? 0.623 10.372 -1.625 1.00 97.38 110 ALA A C 1
ATOM 879 O O . ALA A 1 110 ? 1.510 11.132 -2.010 1.00 97.38 110 ALA A O 1
ATOM 880 N N . THR A 1 111 ? 0.869 9.117 -1.234 1.00 97.88 111 THR A N 1
ATOM 881 C CA . THR A 1 111 ? 2.214 8.530 -1.224 1.00 97.88 111 THR A CA 1
ATOM 882 C C . THR A 1 111 ? 2.797 8.442 -2.630 1.00 97.88 111 THR A C 1
ATOM 884 O O . THR A 1 111 ? 3.956 8.804 -2.827 1.00 97.88 111 THR A O 1
ATOM 887 N N . LEU A 1 112 ? 2.016 7.984 -3.613 1.00 97.25 112 LEU A N 1
ATOM 888 C CA . LEU A 1 112 ? 2.470 7.926 -5.000 1.00 97.25 112 LEU A CA 1
ATOM 889 C C . LEU A 1 112 ? 2.849 9.334 -5.478 1.00 97.25 112 LEU A C 1
ATOM 891 O O . LEU A 1 112 ? 3.996 9.559 -5.853 1.00 97.25 112 LEU A O 1
ATOM 895 N N . ASN A 1 113 ? 1.948 10.305 -5.339 1.00 96.81 113 ASN A N 1
ATOM 896 C CA . ASN A 1 113 ? 2.197 11.686 -5.757 1.00 96.81 113 ASN A CA 1
ATOM 897 C C . ASN A 1 113 ? 3.455 12.293 -5.102 1.00 96.81 113 ASN A C 1
ATOM 899 O O . ASN A 1 113 ? 4.194 13.040 -5.743 1.00 96.81 113 ASN A O 1
ATOM 903 N N . GLU A 1 114 ? 3.722 11.978 -3.831 1.00 97.00 114 GLU A N 1
ATOM 904 C CA . GLU A 1 114 ? 4.943 12.407 -3.139 1.00 97.00 114 GLU A CA 1
ATOM 905 C C . GLU A 1 114 ? 6.203 11.777 -3.752 1.00 97.00 114 GLU A C 1
ATOM 907 O O . GLU A 1 114 ? 7.190 12.473 -4.008 1.00 97.00 114 GLU A O 1
ATOM 912 N N . VAL A 1 115 ? 6.180 10.467 -4.013 1.00 96.88 115 VAL A N 1
ATOM 913 C CA . VAL A 1 115 ? 7.337 9.747 -4.560 1.00 96.88 115 VAL A CA 1
ATOM 914 C C . VAL A 1 115 ? 7.593 10.126 -6.020 1.00 96.88 115 VAL A C 1
ATOM 916 O O . VAL A 1 115 ? 8.752 10.307 -6.382 1.00 96.88 115 VAL A O 1
ATOM 919 N N . GLU A 1 116 ? 6.561 10.302 -6.849 1.00 96.69 116 GLU A N 1
ATOM 920 C CA . GLU A 1 116 ? 6.699 10.802 -8.231 1.00 96.69 116 GLU A CA 1
ATOM 921 C C . GLU A 1 116 ? 7.387 12.165 -8.257 1.00 96.69 116 GLU A C 1
ATOM 923 O O . GLU A 1 116 ? 8.416 12.314 -8.912 1.00 96.69 116 GLU A O 1
ATOM 928 N N . LYS A 1 117 ? 6.912 13.128 -7.455 1.00 96.81 117 LYS A N 1
ATOM 929 C CA . LYS A 1 117 ? 7.542 14.456 -7.353 1.00 96.81 117 LYS A CA 1
ATOM 930 C C . LYS A 1 117 ? 8.999 14.381 -6.913 1.00 96.81 117 LYS A C 1
ATOM 932 O O . LYS A 1 117 ? 9.832 15.115 -7.425 1.00 96.81 117 LYS A O 1
ATOM 937 N N . LYS A 1 118 ? 9.310 13.504 -5.956 1.00 96.19 118 LYS A N 1
ATOM 938 C CA . LYS A 1 118 ? 10.669 13.352 -5.422 1.00 96.19 118 LYS A CA 1
ATOM 939 C C . LYS A 1 118 ? 11.629 12.681 -6.405 1.00 96.19 118 LYS A C 1
ATOM 941 O O . LYS A 1 118 ? 12.830 12.924 -6.340 1.00 96.19 118 LYS A O 1
ATOM 946 N N . THR A 1 119 ? 11.124 11.770 -7.228 1.00 94.69 119 THR A N 1
ATOM 947 C CA . THR A 1 119 ? 11.947 10.944 -8.125 1.00 94.69 119 THR A CA 1
ATOM 948 C C . THR A 1 119 ? 11.984 11.466 -9.552 1.00 94.69 119 THR A C 1
ATOM 950 O O . THR A 1 119 ? 12.816 10.996 -10.320 1.00 94.69 119 THR A O 1
ATOM 953 N N . GLU A 1 120 ? 11.085 12.391 -9.906 1.00 95.00 120 GLU A N 1
ATOM 954 C CA . GLU A 1 120 ? 10.861 12.864 -11.2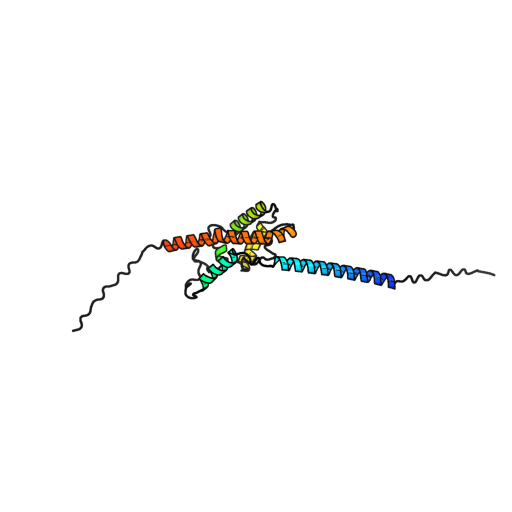78 1.00 95.00 120 GLU A CA 1
ATOM 955 C C . GLU A 1 120 ? 10.563 11.708 -12.257 1.00 95.00 120 GLU A C 1
ATOM 957 O O . GLU A 1 120 ? 10.729 11.826 -13.471 1.00 95.00 120 GLU A O 1
ATOM 962 N N . CYS A 1 121 ? 10.116 10.562 -11.731 1.00 92.94 121 CYS A N 1
ATOM 963 C CA . CYS A 1 121 ? 9.760 9.387 -12.509 1.00 92.94 121 CYS A CA 1
ATOM 964 C C . CYS A 1 121 ? 8.247 9.361 -12.705 1.00 92.94 121 CYS A C 1
ATOM 966 O O . CYS A 1 121 ? 7.494 9.244 -11.741 1.00 92.94 121 CYS A O 1
ATOM 968 N N . GLN A 1 122 ? 7.811 9.454 -13.961 1.00 93.62 122 GLN A N 1
ATOM 969 C CA . GLN A 1 122 ? 6.392 9.425 -14.282 1.00 93.62 122 GLN A CA 1
ATOM 970 C C . GLN A 1 122 ? 5.787 8.060 -13.946 1.00 93.62 122 GLN A C 1
ATOM 972 O O . GLN A 1 122 ? 6.261 7.016 -14.419 1.00 93.62 122 GLN A O 1
ATOM 977 N N . MET A 1 123 ? 4.699 8.081 -13.182 1.00 92.12 123 MET A N 1
ATOM 978 C CA . MET A 1 123 ? 3.923 6.882 -12.900 1.00 92.12 123 MET A CA 1
ATOM 979 C C . MET A 1 123 ? 2.875 6.615 -13.973 1.00 92.12 123 MET A C 1
ATOM 981 O O . MET A 1 123 ? 2.305 7.516 -14.588 1.00 92.12 123 MET A O 1
ATOM 985 N N . VAL A 1 124 ? 2.581 5.336 -14.172 1.00 91.56 124 VAL A N 1
ATOM 986 C CA . VAL A 1 124 ? 1.520 4.864 -15.059 1.00 91.56 124 VAL A CA 1
ATOM 987 C C . VAL A 1 124 ? 0.526 4.030 -14.269 1.00 91.56 124 VAL A C 1
ATOM 989 O O . VAL A 1 124 ? 0.885 3.338 -13.327 1.00 91.56 124 VAL A O 1
ATOM 992 N N . MET A 1 125 ? -0.747 4.054 -14.663 1.00 91.50 125 MET A N 1
ATOM 993 C CA . MET A 1 125 ? -1.763 3.150 -14.109 1.00 91.50 125 MET A CA 1
ATOM 994 C C . MET A 1 125 ? -1.946 3.226 -12.574 1.00 91.50 125 MET A C 1
ATOM 996 O O . MET A 1 125 ? -2.154 2.198 -11.924 1.00 91.50 125 MET A O 1
ATOM 1000 N N . VAL A 1 126 ? -1.940 4.431 -11.990 1.00 92.44 126 VAL A N 1
ATOM 1001 C CA . VAL A 1 126 ? -2.125 4.675 -10.538 1.00 92.44 126 VAL A CA 1
ATOM 1002 C C . VAL A 1 126 ? -3.309 3.896 -9.947 1.00 92.44 126 VAL A C 1
ATOM 1004 O O . VAL A 1 126 ? -3.153 3.191 -8.950 1.00 92.44 126 VAL A O 1
ATOM 1007 N N . GLY A 1 127 ? -4.475 3.928 -10.603 1.00 93.81 127 GLY A N 1
ATOM 1008 C CA . GLY A 1 127 ? -5.657 3.190 -10.139 1.00 93.81 127 GLY A CA 1
ATOM 1009 C C . GLY A 1 127 ? -5.462 1.667 -10.111 1.00 93.81 127 GLY A C 1
ATOM 1010 O O . GLY A 1 127 ? -5.977 0.987 -9.225 1.00 93.81 127 GLY A O 1
ATOM 1011 N N . THR A 1 128 ? -4.658 1.118 -11.029 1.00 95.94 128 THR A N 1
ATOM 1012 C CA . THR A 1 128 ? -4.306 -0.312 -11.004 1.00 95.94 128 THR A CA 1
ATOM 1013 C C . THR A 1 128 ? -3.382 -0.626 -9.833 1.00 95.94 128 THR A C 1
ATOM 1015 O O . THR A 1 128 ? -3.569 -1.648 -9.177 1.00 95.94 128 THR A O 1
ATOM 1018 N N . TYR A 1 129 ? -2.416 0.246 -9.536 1.00 96.62 129 TYR A N 1
ATOM 1019 C CA . TYR A 1 129 ? -1.542 0.070 -8.376 1.00 96.62 129 TYR A CA 1
ATOM 1020 C C . TYR A 1 129 ? -2.342 0.080 -7.064 1.00 96.62 129 TYR A C 1
ATOM 1022 O O . TYR A 1 129 ? -2.191 -0.834 -6.257 1.00 96.62 129 TYR A O 1
ATOM 1030 N N . GLN A 1 130 ? -3.258 1.041 -6.882 1.00 97.06 130 GLN A N 1
ATOM 1031 C CA . GLN A 1 130 ? -4.144 1.097 -5.707 1.00 97.06 130 GLN A CA 1
ATOM 1032 C C . GLN A 1 130 ? -4.939 -0.205 -5.525 1.00 97.06 130 GLN A C 1
ATOM 1034 O O . GLN A 1 130 ? -5.002 -0.748 -4.421 1.00 97.06 130 GLN A O 1
ATOM 1039 N N . LYS A 1 131 ? -5.498 -0.744 -6.618 1.00 97.75 131 LYS A N 1
ATOM 1040 C CA . LYS A 1 131 ? -6.209 -2.028 -6.593 1.00 97.75 131 LYS A CA 1
ATOM 1041 C C . LYS A 1 131 ? -5.294 -3.172 -6.146 1.00 97.75 131 LYS A C 1
ATOM 1043 O O . LYS A 1 131 ? -5.672 -3.942 -5.269 1.00 97.75 131 LYS A O 1
ATOM 1048 N N . LYS A 1 132 ? -4.078 -3.249 -6.694 1.00 97.69 132 LYS A N 1
ATOM 1049 C CA . LYS A 1 132 ? -3.100 -4.291 -6.344 1.00 97.69 132 LYS A CA 1
ATOM 1050 C C . LYS A 1 132 ? -2.612 -4.188 -4.899 1.00 97.69 132 LYS A C 1
ATOM 1052 O O . LYS A 1 132 ? -2.410 -5.222 -4.269 1.00 97.69 132 LYS A O 1
ATOM 1057 N N . VAL A 1 133 ? -2.472 -2.979 -4.347 1.00 97.50 133 VAL A N 1
ATOM 1058 C CA . VAL A 1 133 ? -2.181 -2.760 -2.916 1.00 97.50 133 VAL A CA 1
ATOM 1059 C C . VAL A 1 133 ? -3.284 -3.369 -2.052 1.00 97.50 133 VAL A C 1
ATOM 1061 O O . VAL A 1 133 ? -2.988 -4.143 -1.141 1.00 97.50 133 VAL A O 1
ATOM 1064 N N . TYR A 1 134 ? -4.549 -3.081 -2.368 1.00 97.88 134 TYR A N 1
ATOM 1065 C CA . TYR A 1 134 ? -5.686 -3.656 -1.651 1.00 97.88 134 TYR A CA 1
ATOM 1066 C C . TYR A 1 134 ? -5.722 -5.187 -1.775 1.00 97.88 134 TYR A C 1
ATOM 1068 O O . TYR A 1 134 ? -5.790 -5.895 -0.773 1.00 97.88 134 TYR A O 1
ATOM 1076 N N . GLU A 1 135 ? -5.619 -5.718 -2.994 1.00 97.81 135 GLU A N 1
ATOM 1077 C CA . GLU A 1 135 ? -5.625 -7.164 -3.239 1.00 97.81 135 GLU A CA 1
ATOM 1078 C C . GLU A 1 135 ? -4.480 -7.877 -2.493 1.00 97.81 135 GLU A C 1
ATOM 1080 O O . GLU A 1 135 ? -4.698 -8.915 -1.871 1.00 97.81 135 GLU A O 1
ATOM 1085 N N . THR A 1 136 ? -3.273 -7.305 -2.499 1.00 96.38 136 THR A N 1
ATOM 1086 C CA . THR A 1 136 ? -2.079 -7.896 -1.870 1.00 96.38 136 THR A CA 1
ATOM 1087 C C . THR A 1 136 ? -2.171 -7.892 -0.347 1.00 96.38 136 THR A C 1
ATOM 1089 O O . THR A 1 136 ? -1.978 -8.928 0.290 1.00 96.38 136 THR A O 1
ATOM 1092 N N . TYR A 1 137 ? -2.458 -6.741 0.257 1.00 95.81 137 TYR A N 1
ATOM 1093 C CA . TYR A 1 137 ? -2.316 -6.582 1.707 1.00 95.81 137 TYR A CA 1
ATOM 1094 C C . TYR A 1 137 ? -3.602 -6.838 2.478 1.00 95.81 137 TYR A C 1
ATOM 1096 O O . TYR A 1 137 ? -3.547 -7.287 3.621 1.00 95.81 137 TYR A O 1
ATOM 1104 N N . ILE A 1 138 ? -4.753 -6.597 1.852 1.00 96.50 138 ILE A N 1
ATOM 1105 C CA . ILE A 1 138 ? -6.059 -6.769 2.487 1.00 96.50 138 ILE A CA 1
ATOM 1106 C C . ILE A 1 138 ? -6.641 -8.124 2.104 1.00 96.50 138 ILE A C 1
ATOM 1108 O O . ILE A 1 138 ? -6.817 -8.979 2.968 1.00 96.50 138 ILE A O 1
ATOM 1112 N N . ALA A 1 139 ? -6.873 -8.367 0.810 1.00 96.06 139 ALA A N 1
ATOM 1113 C CA . ALA A 1 139 ? -7.561 -9.584 0.371 1.00 96.06 139 ALA A CA 1
ATOM 1114 C C . ALA A 1 139 ? -6.710 -10.851 0.573 1.00 96.06 139 ALA A C 1
ATOM 1116 O O . ALA A 1 139 ? -7.197 -11.842 1.114 1.00 96.06 139 ALA A O 1
ATOM 1117 N N . LYS A 1 140 ? -5.423 -10.816 0.198 1.00 94.75 140 LYS A N 1
ATOM 1118 C CA . LYS A 1 140 ? -4.481 -11.933 0.413 1.00 94.75 140 LYS A CA 1
ATOM 1119 C C . LYS A 1 140 ? -3.879 -11.959 1.825 1.00 94.75 140 LYS A C 1
ATOM 1121 O O . LYS A 1 140 ? -3.125 -12.877 2.136 1.00 94.75 140 LYS A O 1
ATOM 1126 N N . LYS A 1 141 ? -4.194 -10.966 2.669 1.00 93.31 141 LYS A N 1
ATOM 1127 C CA . LYS A 1 141 ? -3.689 -10.817 4.046 1.00 93.31 141 LYS A CA 1
ATOM 1128 C C . LYS A 1 141 ? -2.162 -10.897 4.165 1.00 93.31 141 LYS A C 1
ATOM 1130 O O . LYS A 1 141 ? -1.637 -11.388 5.165 1.00 93.31 141 LYS A O 1
ATOM 1135 N N . LEU A 1 142 ? -1.428 -10.428 3.154 1.00 90.31 142 LEU A N 1
ATOM 1136 C CA . LEU A 1 142 ? 0.028 -10.384 3.244 1.00 90.31 142 LEU A CA 1
ATOM 1137 C C . LEU A 1 142 ? 0.467 -9.262 4.197 1.00 90.31 142 LEU A C 1
ATOM 1139 O O . LEU A 1 142 ? -0.129 -8.184 4.186 1.00 90.31 142 LEU A O 1
ATOM 1143 N N . PRO A 1 143 ? 1.520 -9.472 5.005 1.00 88.75 143 PRO A N 1
ATOM 1144 C CA . PRO A 1 143 ? 2.120 -8.395 5.780 1.00 88.75 143 PRO A CA 1
ATOM 1145 C C . PRO A 1 143 ? 2.623 -7.270 4.871 1.00 88.75 143 PRO A C 1
ATOM 1147 O O . PRO A 1 143 ? 3.273 -7.530 3.857 1.00 88.75 143 PRO A O 1
ATOM 1150 N N . LEU A 1 144 ? 2.400 -6.018 5.277 1.00 87.56 144 LEU A N 1
ATOM 1151 C CA . LEU A 1 144 ? 2.780 -4.823 4.508 1.00 87.56 144 LEU A CA 1
ATOM 1152 C C . LEU A 1 144 ? 4.292 -4.734 4.203 1.00 87.56 144 LEU A C 1
ATOM 1154 O O . LEU A 1 144 ? 4.700 -4.108 3.231 1.00 87.56 144 LEU A O 1
ATOM 1158 N N . MET A 1 145 ? 5.121 -5.410 5.005 1.00 86.88 145 MET A N 1
ATOM 1159 C CA . MET A 1 145 ? 6.574 -5.502 4.809 1.00 86.88 145 MET A CA 1
ATOM 1160 C C . MET A 1 145 ? 6.980 -6.354 3.596 1.00 86.88 145 MET A C 1
ATOM 1162 O O . MET A 1 145 ? 8.132 -6.301 3.168 1.00 86.88 145 MET A O 1
ATOM 1166 N N . ILE A 1 146 ? 6.071 -7.173 3.057 1.00 88.25 146 ILE A N 1
ATOM 1167 C CA . ILE A 1 146 ? 6.353 -8.030 1.906 1.00 88.25 146 ILE A CA 1
ATOM 1168 C C . ILE A 1 146 ? 6.076 -7.248 0.624 1.00 88.25 146 ILE A C 1
ATOM 1170 O O . ILE A 1 146 ? 4.938 -6.886 0.324 1.00 88.25 146 ILE A O 1
ATOM 1174 N N . ILE A 1 147 ? 7.125 -7.024 -0.161 1.00 92.44 147 ILE A N 1
ATOM 1175 C CA . ILE A 1 147 ? 7.031 -6.432 -1.496 1.00 92.44 147 ILE A CA 1
ATOM 1176 C C . ILE A 1 147 ? 6.836 -7.564 -2.506 1.00 92.44 147 ILE A C 1
ATOM 1178 O O . ILE A 1 147 ? 7.707 -8.422 -2.650 1.00 92.44 147 ILE A O 1
ATOM 1182 N N . THR A 1 148 ? 5.699 -7.577 -3.202 1.00 93.12 148 THR A N 1
ATOM 1183 C CA . THR A 1 148 ? 5.402 -8.552 -4.264 1.00 93.12 148 THR A CA 1
ATOM 1184 C C . THR A 1 148 ? 5.579 -7.929 -5.650 1.00 93.12 148 THR A C 1
ATOM 1186 O O . THR A 1 148 ? 5.663 -6.710 -5.798 1.00 93.12 148 THR A O 1
ATOM 1189 N N . GLU A 1 149 ? 5.588 -8.764 -6.694 1.00 91.81 149 GLU A N 1
ATOM 1190 C CA . GLU A 1 149 ? 5.583 -8.307 -8.094 1.00 91.81 149 GLU A CA 1
ATOM 1191 C C . GLU A 1 149 ? 4.420 -7.366 -8.420 1.00 91.81 149 GLU A C 1
ATOM 1193 O O . GLU A 1 149 ? 4.545 -6.473 -9.256 1.00 91.81 149 GLU A O 1
ATOM 1198 N N . GLU A 1 150 ? 3.278 -7.581 -7.770 1.00 93.81 150 GLU A N 1
ATOM 1199 C CA . GLU A 1 150 ? 2.039 -6.860 -8.043 1.00 93.81 150 GLU A CA 1
ATOM 1200 C C . GLU A 1 150 ? 2.115 -5.404 -7.569 1.00 93.81 150 GLU A C 1
ATOM 1202 O O . GLU A 1 150 ? 1.516 -4.522 -8.180 1.00 93.81 150 GLU A O 1
ATOM 1207 N N . VAL A 1 151 ? 2.901 -5.135 -6.530 1.00 95.38 151 VAL A N 1
ATOM 1208 C CA . VAL A 1 151 ? 3.011 -3.823 -5.878 1.00 95.38 151 VAL A CA 1
ATOM 1209 C C . VAL A 1 151 ? 4.363 -3.162 -6.145 1.00 95.38 151 VAL A C 1
ATOM 1211 O O . VAL A 1 151 ? 4.877 -2.411 -5.329 1.00 95.38 151 VAL A O 1
ATOM 1214 N N . LYS A 1 152 ? 4.965 -3.405 -7.309 1.00 95.56 152 LYS A N 1
ATOM 1215 C CA . LYS A 1 152 ? 6.140 -2.637 -7.740 1.00 95.56 152 LYS A CA 1
ATOM 1216 C C . LYS A 1 152 ? 5.776 -1.202 -8.099 1.00 95.56 152 LYS A C 1
ATOM 1218 O O . LYS A 1 152 ? 4.662 -0.933 -8.546 1.00 95.56 152 LYS A O 1
ATOM 1223 N N . TYR A 1 153 ? 6.752 -0.305 -7.969 1.00 96.12 153 TYR A N 1
ATOM 1224 C CA . TYR A 1 153 ? 6.641 1.079 -8.414 1.00 96.12 153 TYR A CA 1
ATOM 1225 C C . TYR A 1 153 ? 6.107 1.126 -9.859 1.00 96.12 153 TYR A C 1
ATOM 1227 O O . TYR A 1 153 ? 6.705 0.501 -10.745 1.00 96.12 153 TYR A O 1
ATOM 1235 N N . PRO A 1 154 ? 4.964 1.793 -10.101 1.00 96.00 154 PRO A N 1
ATOM 1236 C CA . PRO A 1 154 ? 4.198 1.593 -11.319 1.00 96.00 154 PRO A CA 1
ATOM 1237 C C . PRO A 1 154 ? 4.742 2.474 -12.448 1.00 96.00 154 PRO A C 1
ATOM 1239 O O . PRO A 1 154 ? 4.243 3.558 -12.728 1.00 96.00 154 PRO A O 1
ATOM 1242 N N . THR A 1 155 ? 5.795 1.992 -13.101 1.00 96.12 155 THR A N 1
ATOM 1243 C CA . THR A 1 155 ? 6.473 2.658 -14.220 1.00 96.12 155 THR A CA 1
ATOM 1244 C C . THR A 1 155 ? 6.740 1.676 -15.358 1.00 96.12 155 THR A C 1
ATOM 1246 O O . THR A 1 155 ? 6.783 0.461 -15.163 1.00 96.12 155 THR A O 1
ATOM 1249 N N . ILE A 1 156 ? 6.943 2.204 -16.565 1.00 94.56 156 ILE A N 1
ATOM 1250 C CA . ILE A 1 156 ? 7.250 1.414 -17.768 1.00 94.56 156 ILE A CA 1
ATOM 1251 C C . ILE A 1 156 ? 8.676 0.842 -17.694 1.00 94.56 156 ILE A C 1
ATOM 1253 O O . ILE A 1 156 ? 8.966 -0.232 -18.224 1.00 94.56 156 ILE A O 1
ATOM 1257 N N . ARG A 1 157 ? 9.599 1.557 -17.040 1.00 94.06 157 ARG A N 1
ATOM 1258 C CA . ARG A 1 157 ? 11.020 1.201 -17.010 1.00 94.06 157 ARG A CA 1
ATOM 1259 C C . ARG A 1 157 ? 11.321 0.252 -15.856 1.00 94.06 157 ARG A C 1
ATOM 1261 O O . ARG A 1 157 ? 11.313 0.644 -14.696 1.00 94.06 157 ARG A O 1
ATOM 1268 N N . LEU A 1 158 ? 11.712 -0.982 -16.174 1.00 92.12 158 LEU A N 1
ATOM 1269 C CA . LEU A 1 158 ? 12.063 -1.989 -15.162 1.00 92.12 158 LEU A CA 1
ATOM 1270 C C . LEU A 1 158 ? 13.155 -1.516 -14.184 1.00 92.12 158 LEU A C 1
ATOM 1272 O O . LEU A 1 158 ? 13.101 -1.842 -13.001 1.00 92.12 158 LEU A O 1
ATOM 1276 N N . ARG A 1 159 ? 14.141 -0.749 -14.667 1.00 94.00 159 ARG A N 1
ATOM 1277 C CA . ARG A 1 159 ? 15.199 -0.177 -13.820 1.00 94.00 159 ARG A CA 1
ATOM 1278 C C . ARG A 1 159 ? 14.605 0.702 -12.719 1.00 94.00 159 ARG A C 1
ATOM 1280 O O . ARG A 1 159 ? 14.925 0.500 -11.553 1.00 94.00 159 ARG A O 1
ATOM 1287 N N . ASP A 1 160 ? 13.725 1.615 -13.104 1.00 95.31 160 ASP A N 1
ATOM 1288 C CA . ASP A 1 160 ? 13.088 2.578 -12.209 1.00 95.31 160 ASP A CA 1
ATOM 1289 C C . ASP A 1 160 ? 12.135 1.851 -11.253 1.00 95.31 160 ASP A C 1
ATOM 1291 O O . ASP A 1 160 ? 12.130 2.122 -10.054 1.00 95.31 160 ASP A O 1
ATOM 1295 N N . ALA A 1 161 ? 11.419 0.833 -11.749 1.00 94.50 161 ALA A N 1
ATOM 1296 C CA . ALA A 1 161 ? 10.594 -0.031 -10.914 1.00 94.50 161 ALA A CA 1
ATOM 1297 C C . ALA A 1 161 ? 11.424 -0.678 -9.792 1.00 94.50 161 ALA A C 1
ATOM 1299 O O . ALA A 1 161 ? 11.068 -0.584 -8.619 1.00 94.50 161 ALA A O 1
ATOM 1300 N N . ILE A 1 162 ? 12.565 -1.291 -10.122 1.00 91.19 162 ILE A N 1
ATOM 1301 C CA . ILE A 1 162 ? 13.458 -1.918 -9.132 1.00 91.19 162 ILE A CA 1
ATOM 1302 C C . ILE A 1 162 ? 14.029 -0.877 -8.160 1.00 91.19 162 ILE A C 1
ATOM 1304 O O . ILE A 1 162 ? 14.071 -1.120 -6.955 1.00 91.19 162 ILE A O 1
ATOM 1308 N N . GLN A 1 163 ? 14.457 0.275 -8.676 1.00 94.25 163 GLN A N 1
ATOM 1309 C CA . GLN A 1 163 ? 15.111 1.318 -7.891 1.00 94.25 163 GLN A CA 1
ATOM 1310 C C . GLN A 1 163 ? 14.159 1.998 -6.898 1.00 94.25 163 GLN A C 1
ATOM 1312 O O . GLN A 1 163 ? 14.537 2.227 -5.748 1.00 94.25 163 GLN A O 1
ATOM 1317 N N . TYR A 1 164 ? 12.937 2.325 -7.322 1.00 96.12 164 TYR A N 1
ATOM 1318 C CA . TYR A 1 164 ? 12.017 3.153 -6.540 1.00 96.12 164 TYR A CA 1
ATOM 1319 C C . TYR A 1 164 ? 10.985 2.359 -5.736 1.00 96.12 164 TYR A C 1
ATOM 1321 O O . TYR A 1 164 ? 10.388 2.927 -4.822 1.00 96.12 164 TYR A O 1
ATOM 1329 N N . THR A 1 165 ? 10.809 1.053 -5.982 1.00 95.81 165 THR A N 1
ATOM 1330 C CA . THR A 1 165 ? 9.888 0.223 -5.175 1.00 95.81 165 THR A CA 1
ATOM 1331 C C . THR A 1 165 ? 10.216 0.259 -3.675 1.00 95.81 165 THR A C 1
ATOM 1333 O O . THR A 1 165 ? 9.307 0.535 -2.895 1.00 95.81 165 THR A O 1
ATOM 1336 N N . PRO A 1 166 ? 11.476 0.081 -3.220 1.00 94.31 166 PRO A N 1
ATOM 1337 C CA . PRO A 1 166 ? 11.779 0.149 -1.788 1.00 94.31 166 PRO A CA 1
ATOM 1338 C C . PRO A 1 166 ? 11.454 1.516 -1.169 1.00 94.31 166 PRO A C 1
ATOM 1340 O O . PRO A 1 166 ? 10.961 1.590 -0.046 1.00 94.31 166 PRO A O 1
ATOM 1343 N N . LEU A 1 167 ? 11.708 2.603 -1.906 1.00 94.88 167 LEU A N 1
ATOM 1344 C CA . LEU A 1 167 ? 11.378 3.961 -1.471 1.00 94.88 167 LEU A CA 1
ATOM 1345 C C . LEU A 1 167 ? 9.862 4.137 -1.327 1.00 94.88 167 LEU A C 1
ATOM 1347 O O . LEU A 1 167 ? 9.407 4.634 -0.296 1.00 94.88 167 LEU A O 1
ATOM 1351 N N . LEU A 1 168 ? 9.100 3.708 -2.336 1.00 96.50 168 LEU A N 1
ATOM 1352 C CA . LEU A 1 168 ? 7.642 3.767 -2.331 1.00 96.50 168 LEU A CA 1
ATOM 1353 C C . LEU A 1 168 ? 7.049 2.973 -1.166 1.00 96.50 168 LEU A C 1
ATOM 1355 O O . LEU A 1 168 ? 6.218 3.507 -0.437 1.00 96.50 168 LEU A O 1
ATOM 1359 N N . HIS A 1 169 ? 7.512 1.743 -0.942 1.00 96.12 169 HIS A N 1
ATOM 1360 C CA . HIS A 1 169 ? 7.027 0.897 0.152 1.00 96.12 169 HIS A CA 1
ATOM 1361 C C . HIS A 1 169 ? 7.317 1.476 1.525 1.00 96.12 169 HIS A C 1
ATOM 1363 O O . HIS A 1 169 ? 6.420 1.534 2.364 1.00 96.12 169 HIS A O 1
ATOM 1369 N N . ASN A 1 170 ? 8.541 1.953 1.750 1.00 93.94 170 ASN A N 1
ATOM 1370 C CA . ASN A 1 170 ? 8.893 2.592 3.015 1.00 93.94 170 ASN A CA 1
ATOM 1371 C C . ASN A 1 170 ? 8.016 3.817 3.278 1.00 93.94 170 ASN A C 1
ATOM 1373 O O . ASN A 1 170 ? 7.512 3.991 4.388 1.00 93.94 170 ASN A O 1
ATOM 1377 N N . LYS A 1 171 ? 7.779 4.632 2.244 1.00 96.75 171 LYS A N 1
ATOM 1378 C CA . LYS A 1 171 ? 6.929 5.816 2.358 1.00 96.75 171 LYS A CA 1
ATOM 1379 C C . LYS A 1 171 ? 5.460 5.458 2.591 1.00 96.75 171 LYS A C 1
ATOM 1381 O O . LYS A 1 171 ? 4.805 6.097 3.409 1.00 96.75 171 LYS A O 1
ATOM 1386 N N . LEU A 1 172 ? 4.959 4.413 1.933 1.00 96.81 172 LEU A N 1
ATOM 1387 C CA . LEU A 1 172 ? 3.595 3.920 2.124 1.00 96.81 172 LEU A CA 1
ATOM 1388 C C . LEU A 1 172 ? 3.386 3.424 3.558 1.00 96.81 172 LEU A C 1
ATOM 1390 O O . LEU A 1 172 ? 2.412 3.811 4.197 1.00 96.81 172 LEU A O 1
ATOM 1394 N N . MET A 1 173 ? 4.323 2.630 4.088 1.00 95.12 173 MET A N 1
ATOM 1395 C CA . MET A 1 173 ? 4.298 2.175 5.483 1.00 95.12 173 MET A CA 1
ATOM 1396 C C . MET A 1 173 ? 4.312 3.350 6.464 1.00 95.12 173 MET A C 1
ATOM 1398 O O . MET A 1 173 ? 3.497 3.396 7.387 1.00 95.12 173 MET A O 1
ATOM 1402 N N . GLU A 1 174 ? 5.199 4.324 6.242 1.00 94.81 174 GLU A N 1
ATOM 1403 C CA . GLU A 1 174 ? 5.285 5.536 7.061 1.00 94.81 174 GLU A CA 1
ATOM 1404 C C . GLU A 1 174 ? 3.958 6.311 7.055 1.00 94.81 174 GLU A C 1
ATOM 1406 O O . GLU A 1 174 ? 3.449 6.695 8.112 1.00 94.81 174 GLU A O 1
ATOM 1411 N N . ASN A 1 175 ? 3.371 6.515 5.875 1.00 96.50 175 ASN A N 1
ATOM 1412 C CA . ASN A 1 175 ? 2.135 7.273 5.723 1.00 96.50 175 ASN A CA 1
ATOM 1413 C C . ASN A 1 175 ? 0.924 6.526 6.302 1.00 96.50 175 ASN A C 1
ATOM 1415 O O . ASN A 1 175 ? 0.124 7.154 6.991 1.00 96.50 175 ASN A O 1
ATOM 1419 N N . ILE A 1 176 ? 0.824 5.202 6.137 1.00 96.06 176 ILE A N 1
ATOM 1420 C CA . ILE A 1 176 ? -0.205 4.381 6.803 1.00 96.06 176 ILE A CA 1
ATOM 1421 C C . ILE A 1 176 ? -0.070 4.498 8.326 1.00 96.06 176 ILE A C 1
ATOM 1423 O O . ILE A 1 176 ? -1.056 4.755 9.021 1.00 96.06 176 ILE A O 1
ATOM 1427 N N . ARG A 1 177 ? 1.154 4.392 8.861 1.00 93.12 177 ARG A N 1
ATOM 1428 C CA . ARG A 1 177 ? 1.402 4.539 10.302 1.00 93.12 177 ARG A CA 1
ATOM 1429 C C . ARG A 1 177 ? 0.959 5.911 10.810 1.00 93.12 177 ARG A C 1
ATOM 1431 O O . ARG A 1 177 ? 0.278 6.005 11.829 1.00 93.12 177 ARG A O 1
ATOM 1438 N N . LYS A 1 178 ? 1.342 6.987 10.121 1.00 93.62 178 LYS A N 1
ATOM 1439 C CA . LYS A 1 178 ? 1.054 8.359 10.566 1.00 93.62 178 LYS A CA 1
ATOM 1440 C C . LYS A 1 178 ? -0.409 8.748 10.398 1.00 93.62 178 LYS A C 1
ATOM 1442 O O . LYS A 1 178 ? -0.985 9.318 11.320 1.00 93.62 178 LYS A O 1
ATOM 1447 N N . GLN A 1 179 ? -0.985 8.474 9.231 1.00 95.94 179 GLN A N 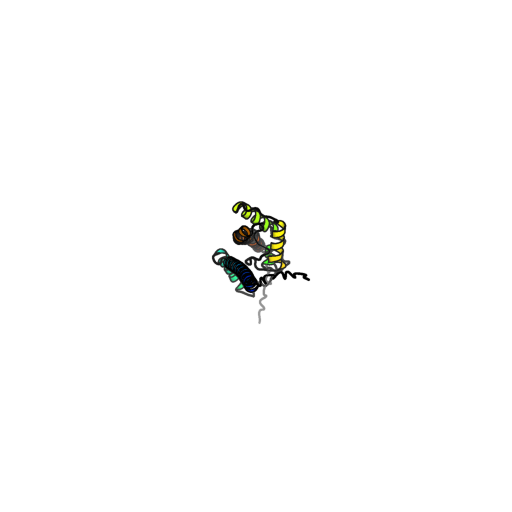1
ATOM 1448 C CA . GLN A 1 179 ? -2.291 9.006 8.844 1.00 95.94 179 GLN A CA 1
ATOM 1449 C C . GLN A 1 179 ? -3.447 8.117 9.290 1.00 95.94 179 GLN A C 1
ATOM 1451 O O . GLN A 1 179 ? -4.511 8.645 9.585 1.00 95.94 179 GLN A O 1
ATOM 1456 N N . ILE A 1 180 ? -3.235 6.802 9.383 1.00 94.94 180 ILE A N 1
ATOM 1457 C CA . ILE A 1 180 ? -4.271 5.860 9.816 1.00 94.94 180 ILE A CA 1
ATOM 1458 C C . ILE A 1 180 ? -4.003 5.457 11.265 1.00 94.94 180 ILE A C 1
ATOM 1460 O O . ILE A 1 180 ? -4.721 5.862 12.175 1.00 94.94 180 ILE A O 1
ATOM 1464 N N . TRP A 1 181 ? -2.917 4.726 11.519 1.00 91.06 181 TRP A N 1
ATOM 1465 C CA . TRP A 1 181 ? -2.714 4.087 12.822 1.00 91.06 181 TRP A CA 1
ATOM 1466 C C . TRP A 1 181 ? -2.639 5.067 13.998 1.00 91.06 181 TRP A C 1
ATOM 1468 O O . TRP A 1 181 ? -3.347 4.914 14.997 1.00 91.06 181 TRP A O 1
ATOM 1478 N N . LEU A 1 182 ? -1.745 6.059 13.925 1.00 89.62 182 LEU A N 1
ATOM 1479 C CA . LEU A 1 182 ? -1.521 6.978 15.043 1.00 89.62 182 LEU A CA 1
ATOM 1480 C C . LEU A 1 182 ? -2.749 7.850 15.310 1.00 89.62 182 LEU A C 1
ATOM 1482 O O . LEU A 1 182 ? -3.072 8.092 16.476 1.00 89.62 182 LEU A O 1
ATOM 1486 N N . LYS A 1 183 ? -3.453 8.268 14.252 1.00 91.81 183 LYS A N 1
ATOM 1487 C CA . LYS A 1 183 ? -4.713 9.006 14.371 1.00 91.81 183 LYS A CA 1
ATOM 1488 C C . LYS A 1 183 ? -5.779 8.166 15.070 1.00 91.81 183 LYS A C 1
ATOM 1490 O O . LYS A 1 183 ? -6.286 8.579 16.111 1.00 91.81 183 LYS A O 1
ATOM 1495 N N . ASN A 1 184 ? -5.997 6.942 14.598 1.00 89.38 184 ASN A N 1
ATOM 1496 C CA . ASN A 1 184 ? -6.929 5.985 15.191 1.00 89.38 184 ASN A CA 1
ATOM 1497 C C . ASN A 1 184 ? -6.657 5.753 16.683 1.00 89.38 184 ASN A C 1
ATOM 1499 O O . ASN A 1 184 ? -7.562 5.809 17.515 1.00 89.38 184 ASN A O 1
ATOM 1503 N N . ARG A 1 185 ? -5.388 5.545 17.057 1.00 87.62 185 ARG A N 1
ATOM 1504 C CA . ARG A 1 185 ? -4.987 5.371 18.463 1.00 87.62 185 ARG A CA 1
ATOM 1505 C C . ARG A 1 185 ? -5.270 6.610 19.309 1.00 87.62 185 ARG A C 1
ATOM 1507 O O . ARG A 1 185 ? -5.664 6.466 20.467 1.00 87.62 185 ARG A O 1
ATOM 1514 N N . ALA A 1 186 ? -5.061 7.808 18.769 1.00 89.06 186 ALA A N 1
ATOM 1515 C CA . ALA A 1 186 ? -5.393 9.044 19.468 1.00 89.06 186 ALA A CA 1
ATOM 1516 C C . ALA A 1 186 ? -6.911 9.186 19.666 1.00 89.06 186 ALA A C 1
ATOM 1518 O O . ALA A 1 186 ? -7.347 9.571 20.750 1.00 89.06 186 ALA A O 1
ATOM 1519 N N . GLU A 1 187 ? -7.717 8.828 18.667 1.00 89.50 187 GLU A N 1
ATOM 1520 C CA . GLU A 1 187 ? -9.179 8.853 18.772 1.00 89.50 187 GLU A CA 1
ATOM 1521 C C . GLU A 1 187 ? -9.731 7.838 19.769 1.00 89.50 187 GLU A C 1
ATOM 1523 O O . GLU A 1 187 ? -10.577 8.193 20.589 1.00 89.50 187 GLU A O 1
ATOM 1528 N N . ILE A 1 188 ? -9.224 6.602 19.753 1.00 87.81 188 ILE A N 1
ATOM 1529 C CA . ILE A 1 188 ? -9.591 5.576 20.738 1.00 87.81 188 ILE A CA 1
ATOM 1530 C C . ILE A 1 188 ? -9.324 6.101 22.152 1.00 87.81 188 ILE A C 1
ATOM 1532 O O . ILE A 1 188 ? -10.216 6.065 22.994 1.00 87.81 188 ILE A O 1
ATOM 1536 N N . LYS A 1 189 ? -8.136 6.672 22.399 1.00 87.62 189 LYS A N 1
ATOM 1537 C CA . LYS A 1 189 ? -7.792 7.254 23.707 1.00 87.62 189 LYS A CA 1
ATOM 1538 C C . LYS A 1 189 ? -8.721 8.398 24.105 1.00 87.62 189 LYS A C 1
ATOM 1540 O O . LYS A 1 189 ? -9.074 8.496 25.275 1.00 87.62 189 LYS A O 1
ATOM 1545 N N . LYS A 1 190 ? -9.131 9.252 23.160 1.00 87.75 190 LYS A N 1
ATOM 1546 C CA . LYS A 1 190 ? -10.116 10.313 23.425 1.00 87.75 190 LYS A CA 1
ATOM 1547 C C . LYS A 1 190 ? -11.475 9.725 23.813 1.00 87.75 190 LYS A C 1
ATOM 1549 O O . LYS A 1 190 ? -12.057 10.175 24.791 1.00 87.75 190 LYS A O 1
ATOM 1554 N N . LYS A 1 191 ? -11.954 8.707 23.088 1.00 85.00 191 LYS A N 1
ATOM 1555 C CA . LYS A 1 191 ? -13.235 8.029 23.356 1.00 85.00 191 LYS A CA 1
ATOM 1556 C C . LYS A 1 191 ? -13.222 7.280 24.697 1.00 85.00 191 LYS A C 1
ATOM 1558 O O . LYS A 1 191 ? -14.200 7.344 25.432 1.00 85.00 191 LYS A O 1
ATOM 1563 N N . GLU A 1 192 ? -12.118 6.616 25.038 1.00 82.25 192 GLU A N 1
ATOM 1564 C CA . GLU A 1 192 ? -11.946 5.897 26.313 1.00 82.25 192 GLU A CA 1
ATOM 1565 C C . GLU A 1 192 ? -11.720 6.858 27.498 1.00 82.25 192 GLU A C 1
ATOM 1567 O O . GLU A 1 192 ? -12.268 6.661 28.582 1.00 82.25 192 GLU A O 1
ATOM 1572 N N . GLY A 1 193 ? -10.966 7.943 27.300 1.00 66.94 193 GLY A N 1
ATOM 1573 C CA . GLY A 1 193 ? -10.755 8.987 28.310 1.00 66.94 193 GLY A CA 1
ATOM 1574 C C . GLY A 1 193 ? -11.989 9.855 28.578 1.00 66.94 193 GLY A C 1
ATOM 1575 O O . GLY A 1 193 ? -12.065 10.497 29.620 1.00 66.94 193 GLY A O 1
ATOM 1576 N N . ALA A 1 194 ? -12.970 9.845 27.672 1.00 56.31 194 ALA A N 1
ATOM 1577 C CA . ALA A 1 194 ? -14.246 10.547 27.803 1.00 56.31 194 ALA A CA 1
ATOM 1578 C C . ALA A 1 194 ? -15.338 9.715 28.503 1.00 56.31 194 ALA A C 1
ATOM 1580 O O . ALA A 1 194 ? -16.521 10.028 28.373 1.00 56.31 194 ALA A O 1
ATOM 1581 N N . THR A 1 195 ? -14.975 8.658 29.240 1.00 48.91 195 THR A N 1
ATOM 1582 C CA . THR A 1 195 ? -15.959 7.900 30.023 1.00 48.91 195 THR A CA 1
ATOM 1583 C C . THR A 1 195 ? -16.599 8.830 31.071 1.00 48.91 195 THR A C 1
ATOM 1585 O O . THR A 1 195 ? -15.876 9.360 31.919 1.00 48.91 195 THR A O 1
ATOM 1588 N N . PRO A 1 196 ? -17.932 9.040 31.069 1.00 46.81 196 PRO A N 1
ATOM 1589 C CA . PRO A 1 196 ? -18.607 9.725 32.161 1.00 46.81 196 PRO A CA 1
ATOM 1590 C C . PRO A 1 196 ? -18.463 8.875 33.421 1.00 46.81 196 PRO A C 1
ATOM 1592 O O . PRO A 1 196 ? -18.696 7.666 33.395 1.00 46.81 196 PRO A O 1
ATOM 1595 N N . ILE A 1 197 ? -18.131 9.503 34.545 1.00 45.12 197 ILE A N 1
ATOM 1596 C CA . ILE A 1 197 ? -18.327 8.905 35.865 1.00 45.12 197 ILE A CA 1
ATOM 1597 C C . ILE A 1 197 ? -19.836 8.651 36.012 1.00 45.12 197 ILE A C 1
ATOM 1599 O O . ILE A 1 197 ? -20.591 9.563 36.333 1.00 45.12 197 ILE A O 1
ATOM 1603 N N . SER A 1 198 ? -20.309 7.440 35.726 1.00 48.06 198 SER A N 1
ATOM 1604 C CA . SER A 1 198 ? -21.708 7.071 35.952 1.00 48.06 198 SER A CA 1
ATOM 1605 C C . SER A 1 198 ? -21.831 5.573 36.203 1.00 48.06 198 SER A C 1
ATOM 1607 O O . SER A 1 198 ? -22.029 4.761 35.306 1.00 48.06 198 SER A O 1
ATOM 1609 N N . ASN A 1 199 ? -21.603 5.191 37.455 1.00 40.09 199 ASN A N 1
ATOM 1610 C CA . ASN A 1 199 ? -22.695 4.792 38.335 1.00 40.09 199 ASN A CA 1
ATOM 1611 C C . ASN A 1 199 ? -22.123 4.602 39.737 1.00 40.09 199 ASN A C 1
ATOM 1613 O O . ASN A 1 199 ? -21.279 3.740 39.985 1.00 40.09 199 ASN A O 1
ATOM 1617 N N . GLN A 1 200 ? -22.583 5.449 40.655 1.00 44.78 200 GLN A N 1
ATOM 1618 C CA . GLN A 1 200 ? -22.455 5.204 42.080 1.00 44.78 200 GLN A CA 1
ATOM 1619 C C . GLN A 1 200 ? -23.129 3.862 42.362 1.00 44.78 200 GLN A C 1
ATOM 1621 O O . GLN A 1 200 ? -24.349 3.741 42.308 1.00 44.78 200 GLN A O 1
ATOM 1626 N N . ILE A 1 201 ? -22.327 2.842 42.645 1.00 45.53 201 ILE A N 1
ATOM 1627 C CA . ILE A 1 201 ? -22.817 1.654 43.329 1.00 45.53 201 ILE A CA 1
ATOM 1628 C C . ILE A 1 201 ? -23.080 2.114 44.761 1.00 45.53 201 ILE A C 1
ATOM 1630 O O . ILE A 1 201 ? -22.172 2.159 45.594 1.00 45.53 201 ILE A O 1
ATOM 1634 N N . THR A 1 202 ? -24.317 2.516 45.039 1.00 49.94 202 THR A N 1
ATOM 1635 C CA . THR A 1 202 ? -24.832 2.639 46.400 1.00 49.94 202 THR A CA 1
ATOM 1636 C C . THR A 1 202 ? -24.731 1.253 47.025 1.00 49.94 202 THR A C 1
ATOM 1638 O O . THR A 1 202 ? -25.540 0.365 46.761 1.00 49.94 202 THR A O 1
ATOM 1641 N N . LYS A 1 203 ? -23.679 1.034 47.821 1.00 44.59 203 LYS A N 1
ATOM 1642 C CA . LYS A 1 203 ? -23.596 -0.123 48.712 1.00 44.59 203 LYS A CA 1
ATOM 1643 C C . LYS A 1 203 ? -24.838 -0.099 49.611 1.00 44.59 203 LYS A C 1
ATOM 1645 O O . LYS A 1 203 ? -25.028 0.903 50.303 1.00 44.59 203 LYS A O 1
ATOM 1650 N N . PRO A 1 204 ? -25.661 -1.158 49.646 1.00 52.53 204 PRO A N 1
ATOM 1651 C CA . PRO A 1 204 ? -26.684 -1.257 50.670 1.00 52.53 204 PRO A CA 1
ATOM 1652 C C . PRO A 1 204 ? -25.997 -1.341 52.045 1.00 52.53 204 PRO A C 1
ATOM 1654 O O . PRO A 1 204 ? -24.943 -1.980 52.169 1.00 52.53 204 PRO A O 1
ATOM 1657 N N . PRO A 1 205 ? -26.539 -0.671 53.075 1.00 53.53 205 PRO A N 1
ATOM 1658 C CA . PRO A 1 205 ? -25.967 -0.702 54.410 1.00 53.53 205 PRO A CA 1
ATOM 1659 C C . PRO A 1 205 ? -26.070 -2.124 54.962 1.00 53.53 205 PRO A C 1
ATOM 1661 O O . PRO A 1 205 ? -27.146 -2.711 55.030 1.00 53.53 205 PRO A O 1
ATOM 1664 N N . VAL A 1 206 ? -24.925 -2.686 55.343 1.00 56.12 206 VAL A N 1
ATOM 1665 C CA . VAL A 1 206 ? -24.854 -3.969 56.042 1.00 56.12 206 VAL A CA 1
ATOM 1666 C C . VAL A 1 206 ? -25.430 -3.772 57.444 1.00 56.12 206 VAL A C 1
ATOM 1668 O O . VAL A 1 206 ? -24.788 -3.174 58.310 1.00 56.12 206 VAL A O 1
ATOM 1671 N N . GLU A 1 207 ? -26.648 -4.265 57.665 1.00 55.62 207 GLU A N 1
ATOM 1672 C CA . GLU A 1 207 ? -27.234 -4.400 58.996 1.00 55.62 207 GLU A CA 1
ATOM 1673 C C . GLU A 1 207 ? -26.378 -5.348 59.843 1.00 55.62 207 GLU A C 1
ATOM 1675 O O . GLU A 1 207 ? -26.249 -6.544 59.571 1.00 55.62 207 GLU A O 1
ATOM 1680 N N . LYS A 1 208 ? -25.789 -4.804 60.911 1.00 52.97 208 LYS A N 1
ATOM 1681 C CA . LYS A 1 208 ? -25.164 -5.595 61.969 1.00 52.97 208 LYS A CA 1
ATOM 1682 C C . LYS A 1 208 ? -26.259 -6.342 62.731 1.00 52.97 208 LYS A C 1
ATOM 1684 O O . LYS A 1 208 ? -26.916 -5.762 63.594 1.00 52.97 208 LYS A O 1
ATOM 1689 N N . LYS A 1 209 ? -26.416 -7.641 62.469 1.00 53.00 209 LYS A N 1
ATOM 1690 C CA . LYS A 1 209 ? -27.114 -8.539 63.398 1.00 53.00 209 LYS A CA 1
ATOM 1691 C C . LYS A 1 209 ? -26.328 -8.601 64.710 1.00 53.00 209 LYS A C 1
ATOM 1693 O O . LYS A 1 209 ? -25.222 -9.133 64.752 1.00 53.00 209 LYS A O 1
ATOM 1698 N N . LYS A 1 210 ? -26.915 -8.053 65.778 1.00 51.38 210 LYS A N 1
ATOM 1699 C CA . LYS A 1 210 ? -26.576 -8.405 67.162 1.00 51.38 210 LYS A CA 1
ATOM 1700 C C . LYS A 1 210 ? -26.941 -9.877 67.366 1.00 51.38 210 LYS A C 1
ATOM 1702 O O . LYS A 1 210 ? -28.106 -10.232 67.212 1.00 51.38 210 LYS A O 1
ATOM 1707 N N . GLN A 1 211 ? -25.959 -10.711 67.684 1.00 50.31 211 GLN A N 1
ATOM 1708 C CA . GLN A 1 211 ? -26.205 -12.007 68.310 1.00 50.31 211 GLN A CA 1
ATOM 1709 C C . GLN A 1 211 ? -26.215 -11.791 69.826 1.00 50.31 211 GLN A C 1
ATOM 1711 O O . GLN A 1 211 ? -25.257 -11.245 70.378 1.00 50.31 211 GLN A O 1
ATOM 1716 N N . SER A 1 212 ? -27.353 -12.133 70.433 1.00 58.59 212 SER A N 1
ATOM 1717 C CA . SER A 1 212 ? -27.506 -12.438 71.858 1.00 58.59 212 SER A CA 1
ATOM 1718 C C . SER A 1 212 ? -27.007 -13.843 72.152 1.00 58.59 212 SER A C 1
ATOM 1720 O O . SER A 1 212 ? -27.061 -14.678 71.219 1.00 58.59 212 SER A O 1
#

Secondary structure (DSSP, 8-state):
----------------HHHHHHHHHHHHHHHHHHHHHHHHHHHHHHHHHTS--TT-HHHHHHHHHHHHHTS-TTS-S--B-TTTSSSB--HHHHHH-TT-SS-HHHHHHHHHHHHHHHHTPPP--HHHHHHHHHIIIIIS---TTPPPGGGS---S-HHHHHHHHHHHHHHHHHHHIIIIIHHHHHHHHHHHHT--------PPP-------

Radius of gyration: 35.2 Å; chains: 1; bounding box: 62×60×159 Å

Organism: NCBI:txid44941

Foldseek 3Di:
DDDDDDDDDDPPPPPPPVVVVVVVVVVVVVVVVVVVVVVVVVVVVVVVLPPQPPVPPVVVVVVVVVVVVPPDPVPCPDQADLQQRPDGPDPLCLQDPPRAPDHLLRLLVVLLVVLCVVPVADADDSVQLSVLLCCQCRVVVDPLSDDDPSNFRHHPDPVCSSVCRVVSSVSSVVSCCPRGVVVSVVVSCVVVVPDPPDDPPPDDDDDDDDDD

pLDDT: mean 78.49, std 19.13, range [39.53, 98.0]